Protein AF-A0A7V9QRF0-F1 (afdb_monomer_lite)

pLDDT: mean 71.23, std 17.43, range [36.66, 97.12]

Foldseek 3Di:
DDPVPDDDDPVRVVVVVVVVVVVVVVPPPPPPPPPDDDLVRVLVVCVVVPHHSVVSVVVVVVVVVVVPADPVCVLLVHHQKDKDKDFDQAADDLVNLLVLVVVVCVVVVVVPLPDPWDQPPSSAWTWRPDQAKIWIWGWDADPRHIMIIIMIGRVRVLVVQLVVQLVVLLVVLVVVCCVVCVPCVPCSVVSNVVSNVVSSVVSSVVSVVVVVVPPVCPVVVVSVVVVVVVVVVVVVVVVVPPDPPDDDDDDDPPDPPVVVVVVVVVVVVVVVVVVVVVVVVVVVVPPPPVPVPPDDDDDDDDDDDDDDDDDDDDD

Sequence (315 aa):
MSDDQRVYSDEEFALILRKATELTSRAEPAALSSAGLTLAEMKAAAAQVGFDPAIVERAARLLTASATASPLERLIGGPLRHDHKIRFSSKLDENSAARLLSAVRISVGEFGSASGGHSSSMGMTWRDGGEMEALSITARPEEEGTSVSVVLDRRGTLLTVAFVSGMAMFFAVLFAAFALYPEAPALGYGGFIAGVGGALAVARGYWASSTRKMPPVSVRSAMALRLQSLTRAQSGTRSQQEPERDGRLRRLNVTPEALVRDVRVWSADLAGDVADCNSNRNQAITQPWLQVVGTSFRPYSVRHTPARLYSTKIH

Radius of gyration: 33.69 Å; chains: 1; bounding box: 117×43×117 Å

Structure (mmCIF, N/CA/C/O backbone):
data_AF-A0A7V9QRF0-F1
#
_entry.id   AF-A0A7V9QRF0-F1
#
loop_
_atom_site.group_PDB
_atom_site.id
_atom_site.type_symbol
_atom_site.label_atom_id
_atom_site.label_alt_id
_atom_site.label_comp_id
_atom_site.label_asym_id
_atom_site.label_entity_id
_atom_site.label_seq_id
_atom_site.pdbx_PDB_ins_code
_atom_site.Cartn_x
_atom_site.Cartn_y
_atom_site.Cartn_z
_atom_site.occupancy
_atom_site.B_iso_or_equiv
_atom_site.auth_seq_id
_atom_site.auth_comp_id
_atom_site.auth_asym_id
_atom_site.auth_atom_id
_atom_site.pdbx_PDB_model_num
ATOM 1 N N . MET A 1 1 ? -53.246 -14.765 9.082 1.00 48.47 1 MET A N 1
ATOM 2 C CA . MET A 1 1 ? -53.962 -13.609 9.659 1.00 48.47 1 MET A CA 1
ATOM 3 C C . MET A 1 1 ? -52.882 -12.683 10.180 1.00 48.47 1 MET A C 1
ATOM 5 O O . MET A 1 1 ? -52.114 -13.125 11.021 1.00 48.47 1 MET A O 1
ATOM 9 N N . SER A 1 2 ? -52.708 -11.522 9.552 1.00 50.94 2 SER A N 1
ATOM 10 C CA . SER A 1 2 ? -51.559 -10.632 9.766 1.00 50.94 2 SER A CA 1
ATOM 11 C C . SER A 1 2 ? -51.787 -9.740 10.987 1.00 50.94 2 SER A C 1
ATOM 13 O O . SER A 1 2 ? -52.801 -9.054 11.050 1.00 50.94 2 SER A O 1
ATOM 15 N N . ASP A 1 3 ? -50.844 -9.746 11.928 1.00 60.72 3 ASP A N 1
ATOM 16 C CA . ASP A 1 3 ? -50.859 -8.976 13.189 1.00 60.72 3 ASP A CA 1
ATOM 17 C C . ASP A 1 3 ? -50.493 -7.479 13.000 1.00 60.72 3 ASP A C 1
ATOM 19 O O . ASP A 1 3 ? -50.230 -6.758 13.960 1.00 60.72 3 ASP A O 1
ATOM 23 N N . ASP A 1 4 ? -50.487 -6.986 11.756 1.00 65.06 4 ASP A N 1
ATOM 24 C CA . ASP A 1 4 ? -50.005 -5.645 11.369 1.00 65.06 4 ASP A CA 1
ATOM 25 C C . ASP A 1 4 ? -50.898 -4.478 11.834 1.00 65.06 4 ASP A C 1
ATOM 27 O O . ASP A 1 4 ? -50.534 -3.316 11.670 1.00 65.06 4 ASP A O 1
ATOM 31 N N . GLN A 1 5 ? -52.071 -4.750 12.413 1.00 81.50 5 GLN A N 1
ATOM 32 C CA . GLN A 1 5 ? -52.992 -3.711 12.902 1.00 81.50 5 GLN A CA 1
ATOM 33 C C . GLN A 1 5 ? -52.921 -3.462 14.413 1.00 81.50 5 GLN A C 1
ATOM 35 O O . GLN A 1 5 ? -53.717 -2.685 14.943 1.00 81.50 5 GLN A O 1
ATOM 40 N N . ARG A 1 6 ? -51.993 -4.099 15.133 1.00 81.81 6 ARG A N 1
ATOM 41 C CA . ARG A 1 6 ? -51.898 -3.918 16.584 1.00 81.81 6 ARG A CA 1
ATOM 42 C C . ARG A 1 6 ? -51.260 -2.564 16.914 1.00 81.81 6 ARG A C 1
ATOM 44 O O . ARG A 1 6 ? -50.115 -2.303 16.560 1.00 81.81 6 ARG A O 1
ATOM 51 N N . VAL A 1 7 ? -52.020 -1.703 17.589 1.00 87.31 7 VAL A N 1
ATOM 52 C CA . VAL A 1 7 ? -51.535 -0.421 18.115 1.00 87.31 7 VAL A CA 1
ATOM 53 C C . VAL A 1 7 ? -50.913 -0.682 19.483 1.00 87.31 7 VAL A C 1
ATOM 55 O O . VAL A 1 7 ? -51.605 -1.155 20.382 1.00 87.31 7 VAL A O 1
ATOM 58 N N . TYR A 1 8 ? -49.618 -0.405 19.616 1.00 88.38 8 TYR A N 1
ATOM 59 C CA . TYR A 1 8 ? -48.869 -0.567 20.863 1.00 88.38 8 TYR A CA 1
ATOM 60 C C . TYR A 1 8 ? -48.869 0.740 21.654 1.00 88.38 8 TYR A C 1
ATOM 62 O O . TYR A 1 8 ? -48.754 1.814 21.058 1.00 88.38 8 TYR A O 1
ATOM 70 N N . SER A 1 9 ? -48.983 0.656 22.981 1.00 91.44 9 SER A N 1
ATOM 71 C CA . SER A 1 9 ? -48.789 1.831 23.841 1.00 91.44 9 SER A CA 1
ATOM 72 C C . SER A 1 9 ? -47.307 2.214 23.939 1.00 91.44 9 SER A C 1
ATOM 74 O O . SER A 1 9 ? -46.424 1.401 23.649 1.00 91.44 9 SER A O 1
ATOM 76 N N . ASP A 1 10 ? -47.014 3.440 24.382 1.00 86.81 10 ASP A N 1
ATOM 77 C CA . ASP A 1 10 ? -45.634 3.915 24.564 1.00 86.81 10 ASP A CA 1
ATOM 78 C C . ASP A 1 10 ? -44.847 3.034 25.557 1.00 86.81 10 ASP A C 1
ATOM 80 O O . ASP A 1 10 ? -43.661 2.760 25.352 1.00 86.81 10 ASP A O 1
ATOM 84 N N . GLU A 1 11 ? -45.504 2.516 26.602 1.00 86.81 11 GLU A N 1
ATOM 85 C CA . GLU A 1 11 ? -44.894 1.575 27.547 1.00 86.81 11 GLU A CA 1
ATOM 86 C C . GLU A 1 11 ? -44.578 0.222 26.902 1.00 86.81 11 GLU A C 1
ATOM 88 O O . GLU A 1 11 ? -43.506 -0.341 27.142 1.00 86.81 11 GLU A O 1
ATOM 93 N N . GLU A 1 12 ? -45.486 -0.305 26.075 1.00 83.75 12 GLU A N 1
ATOM 94 C CA . GLU A 1 12 ? -45.273 -1.555 25.340 1.00 83.75 12 GLU A CA 1
ATOM 95 C C . GLU A 1 12 ? -44.149 -1.403 24.313 1.00 83.75 12 GLU A C 1
ATOM 97 O O . GLU A 1 12 ? -43.296 -2.284 24.196 1.00 83.75 12 GLU A O 1
ATOM 102 N N . PHE A 1 13 ? -44.083 -0.258 23.631 1.00 88.50 13 PHE A N 1
ATOM 103 C CA . PHE A 1 13 ? -43.006 0.071 22.703 1.00 88.50 13 PHE A CA 1
ATOM 104 C C . PHE A 1 13 ? -41.645 0.127 23.408 1.00 88.50 13 PHE A C 1
ATOM 106 O O . PHE A 1 13 ? -40.682 -0.493 22.947 1.00 88.50 13 PHE A O 1
ATOM 113 N N . ALA A 1 14 ? -41.565 0.789 24.567 1.00 86.62 14 ALA A N 1
ATOM 114 C CA . ALA A 1 14 ? -40.350 0.823 25.379 1.00 86.62 14 ALA A CA 1
ATOM 115 C C . ALA A 1 14 ? -39.932 -0.582 25.853 1.00 86.62 14 ALA A C 1
ATOM 117 O O . ALA A 1 14 ? -38.742 -0.918 25.856 1.00 86.62 14 ALA A O 1
ATOM 118 N N . LEU A 1 15 ? -40.902 -1.429 26.212 1.00 87.81 15 LEU A N 1
ATOM 119 C CA . LEU A 1 15 ? -40.668 -2.823 26.590 1.00 87.81 15 LEU A CA 1
ATOM 120 C C . LEU A 1 15 ? -40.133 -3.656 25.424 1.00 87.81 15 LEU A C 1
ATOM 122 O O . LEU A 1 15 ? -39.174 -4.407 25.612 1.00 87.81 15 LEU A O 1
ATOM 126 N N . ILE A 1 16 ? -40.701 -3.497 24.228 1.00 87.38 16 ILE A N 1
ATOM 127 C CA . ILE A 1 16 ? -40.261 -4.183 23.007 1.00 87.38 16 ILE A CA 1
ATOM 128 C C . ILE A 1 16 ? -38.836 -3.755 22.640 1.00 87.38 16 ILE A C 1
ATOM 130 O O . ILE A 1 16 ? -37.988 -4.615 22.414 1.00 87.38 16 ILE A O 1
ATOM 134 N N . LEU A 1 17 ? -38.530 -2.453 22.664 1.00 82.88 17 LEU A N 1
ATOM 135 C CA . LEU A 1 17 ? -37.180 -1.927 22.413 1.00 82.88 17 LEU A CA 1
ATOM 136 C C . LEU A 1 17 ? -36.152 -2.458 23.415 1.00 82.88 17 LEU A C 1
ATOM 138 O O . LEU A 1 17 ? -35.060 -2.883 23.027 1.00 82.88 17 LEU A O 1
ATOM 142 N N . ARG A 1 18 ? -36.509 -2.484 24.704 1.00 84.19 18 ARG A N 1
ATOM 143 C CA . ARG A 1 18 ? -35.669 -3.056 25.764 1.00 84.19 18 ARG A CA 1
ATOM 144 C C . ARG A 1 18 ? -35.437 -4.554 25.556 1.00 84.19 18 ARG A C 1
ATOM 146 O O . ARG A 1 18 ? -34.328 -5.035 25.768 1.00 84.19 18 ARG A O 1
ATOM 153 N N . LYS A 1 19 ? -36.457 -5.301 25.127 1.00 86.25 19 LYS A N 1
ATOM 154 C CA . LYS A 1 19 ? -36.327 -6.739 24.852 1.00 86.25 19 LYS A CA 1
ATOM 155 C C . LYS A 1 19 ? -35.525 -7.022 23.585 1.00 86.25 19 LYS A C 1
ATOM 157 O O . LYS A 1 19 ? -34.730 -7.954 23.580 1.00 86.25 19 LYS A O 1
ATOM 162 N N . ALA A 1 20 ? -35.672 -6.203 22.548 1.00 79.56 20 ALA A N 1
ATOM 163 C CA . ALA A 1 20 ? -34.891 -6.307 21.318 1.00 79.56 20 ALA A CA 1
ATOM 164 C C . ALA A 1 20 ? -33.401 -6.022 21.563 1.00 79.56 20 ALA A C 1
ATOM 166 O O . ALA A 1 20 ? -32.542 -6.750 21.061 1.00 79.56 20 ALA A O 1
ATOM 167 N N . THR A 1 21 ? -33.085 -5.016 22.386 1.00 72.88 21 THR A N 1
ATOM 168 C CA . THR A 1 21 ? -31.702 -4.738 22.802 1.00 72.88 21 THR A CA 1
ATOM 169 C C . THR A 1 21 ? -31.141 -5.871 23.655 1.00 72.88 21 THR A C 1
ATOM 171 O O . THR A 1 21 ? -30.063 -6.353 23.342 1.00 72.88 21 THR A O 1
ATOM 174 N N . GLU A 1 22 ? -31.892 -6.389 24.631 1.00 76.81 22 GLU A N 1
ATOM 175 C CA . GLU A 1 22 ? -31.471 -7.534 25.457 1.00 76.81 22 GLU A CA 1
ATOM 176 C C . GLU A 1 22 ? -31.221 -8.807 24.623 1.00 76.81 22 GLU A C 1
ATOM 178 O O . GLU A 1 22 ? -30.244 -9.519 24.857 1.00 76.81 22 GLU A O 1
ATOM 183 N N . LEU A 1 23 ? -32.052 -9.076 23.608 1.00 74.12 23 LEU A N 1
ATOM 184 C CA . LEU A 1 23 ? -31.839 -10.181 22.668 1.00 74.12 23 LEU A CA 1
ATOM 185 C C . LEU A 1 23 ? -30.617 -9.957 21.774 1.00 74.12 23 LEU A C 1
ATOM 187 O O . LEU A 1 23 ? -29.887 -10.908 21.524 1.00 74.12 23 LEU A O 1
ATOM 191 N N . THR A 1 24 ? -30.352 -8.721 21.346 1.00 63.06 24 THR A N 1
ATOM 192 C CA . THR A 1 24 ? -29.160 -8.386 20.547 1.00 63.06 24 THR A CA 1
ATOM 193 C C . THR A 1 24 ? -27.880 -8.492 21.378 1.00 63.06 24 THR A C 1
ATOM 195 O O . THR A 1 24 ? -26.883 -9.013 20.897 1.00 63.06 24 THR A O 1
ATOM 198 N N . SER A 1 25 ? -27.918 -8.082 22.651 1.00 61.94 25 SER A N 1
ATOM 199 C CA . SER A 1 25 ? -26.797 -8.217 23.593 1.00 61.94 25 SER A CA 1
ATOM 200 C C . SER A 1 25 ? -26.489 -9.675 23.936 1.00 61.94 25 SER A C 1
ATOM 202 O O . SER A 1 25 ? -25.340 -10.030 24.162 1.00 61.94 25 SER A O 1
ATOM 204 N N . ARG A 1 26 ? -27.515 -10.532 24.006 1.00 60.66 26 ARG A N 1
ATOM 205 C CA . ARG A 1 26 ? -27.364 -11.964 24.316 1.00 60.66 26 ARG A CA 1
ATOM 206 C C . ARG A 1 26 ? -27.058 -12.811 23.081 1.00 60.66 26 ARG A C 1
ATOM 208 O O . ARG A 1 26 ? -26.491 -13.890 23.212 1.00 60.66 26 ARG A O 1
ATOM 215 N N . ALA A 1 27 ? -27.426 -12.308 21.906 1.00 48.34 27 ALA A N 1
ATOM 216 C CA . ALA A 1 27 ? -26.981 -12.775 20.604 1.00 48.34 27 ALA A CA 1
ATOM 217 C C . ALA A 1 27 ? -25.688 -12.069 20.165 1.00 48.34 27 ALA A C 1
ATOM 219 O O . ALA A 1 27 ? -25.453 -11.943 18.964 1.00 48.34 27 ALA A O 1
ATOM 220 N N . GLU A 1 28 ? -24.840 -11.635 21.109 1.00 42.94 28 GLU A N 1
ATOM 221 C CA . GLU A 1 28 ? -23.426 -11.450 20.802 1.00 42.94 28 GLU A CA 1
ATOM 222 C C . GLU A 1 28 ? -22.929 -12.766 20.184 1.00 42.94 28 GLU A C 1
ATOM 224 O O . GLU A 1 28 ? -22.960 -13.810 20.849 1.00 42.94 28 GLU A O 1
ATOM 229 N N . PRO A 1 29 ? -22.534 -12.773 18.900 1.00 48.97 29 PRO A N 1
ATOM 230 C CA . PRO A 1 29 ? -21.984 -13.961 18.286 1.00 48.97 29 PRO A CA 1
ATOM 231 C C . PRO A 1 29 ? -20.672 -14.239 19.007 1.00 48.97 29 PRO A C 1
ATOM 233 O O . PRO A 1 29 ? -19.705 -13.505 18.820 1.00 48.97 29 PRO A O 1
ATOM 236 N N . ALA A 1 30 ? -20.693 -15.260 19.868 1.00 46.19 30 ALA A N 1
ATOM 237 C CA . ALA A 1 30 ? -19.566 -15.781 20.625 1.00 46.19 30 ALA A CA 1
ATOM 238 C C . ALA A 1 30 ? -18.253 -15.516 19.891 1.00 46.19 30 ALA A C 1
ATOM 240 O O . ALA A 1 30 ? -18.004 -16.189 18.895 1.00 46.19 30 ALA A O 1
ATOM 241 N N . ALA A 1 31 ? -17.503 -14.504 20.352 1.00 45.84 31 ALA A N 1
ATOM 242 C CA . ALA A 1 31 ? -16.165 -14.119 19.912 1.00 45.84 31 ALA A CA 1
ATOM 243 C C . ALA A 1 31 ? -15.747 -14.812 18.605 1.00 45.84 31 ALA A C 1
ATOM 245 O O . ALA A 1 31 ? -14.943 -15.754 18.611 1.00 45.84 31 ALA A O 1
ATOM 246 N N . LEU A 1 32 ? -16.365 -14.413 17.482 1.00 47.44 32 LEU A N 1
ATOM 247 C CA . LEU A 1 32 ? -15.983 -14.918 16.170 1.00 47.44 32 LEU A CA 1
ATOM 248 C C . LEU A 1 32 ? -14.532 -14.504 15.986 1.00 47.44 32 LEU A C 1
ATOM 250 O O . LEU A 1 32 ? -14.216 -13.344 15.736 1.00 47.44 32 LEU A O 1
ATOM 254 N N . SER A 1 33 ? -13.653 -15.476 16.190 1.00 44.91 33 SER A N 1
ATOM 255 C CA . SER A 1 33 ? -12.206 -15.365 16.187 1.00 44.91 33 SER A CA 1
ATOM 256 C C . SER A 1 33 ? -11.701 -14.867 14.843 1.00 44.91 33 SER A C 1
ATOM 258 O O . SER A 1 33 ? -11.179 -15.658 14.077 1.00 44.91 33 SER A O 1
ATOM 260 N N . SER A 1 34 ? -11.860 -13.585 14.503 1.00 49.69 34 SER A N 1
ATOM 261 C CA . SER A 1 34 ? -11.346 -12.985 13.265 1.00 49.69 34 SER A CA 1
ATOM 262 C C . SER A 1 34 ? -11.599 -13.816 11.989 1.00 49.69 34 SER A C 1
ATOM 264 O O . SER A 1 34 ? -10.866 -13.675 11.004 1.00 49.69 34 SER A O 1
ATOM 266 N N . ALA A 1 35 ? -12.586 -14.711 12.011 1.00 57.97 35 ALA A N 1
ATOM 267 C CA . ALA A 1 35 ? -12.884 -15.625 10.932 1.00 57.97 35 ALA A CA 1
ATOM 268 C C . ALA A 1 35 ? -13.721 -14.805 9.963 1.00 57.97 35 ALA A C 1
ATOM 270 O O . ALA A 1 35 ? -14.835 -14.404 10.288 1.00 57.97 35 ALA A O 1
ATOM 271 N N . GLY A 1 36 ? -13.110 -14.417 8.842 1.00 75.19 36 GLY A N 1
ATOM 272 C CA . GLY A 1 36 ? -13.747 -13.536 7.870 1.00 75.19 36 GLY A CA 1
ATOM 273 C C . GLY A 1 36 ? -15.124 -14.056 7.455 1.00 75.19 36 GLY A C 1
ATOM 274 O O . GLY A 1 36 ? -15.338 -15.263 7.381 1.00 75.19 36 GLY A O 1
ATOM 275 N N . LEU A 1 37 ? -16.041 -13.128 7.177 1.00 84.81 37 LEU A N 1
ATOM 276 C CA . LEU A 1 37 ? -17.398 -13.446 6.744 1.00 84.81 37 LEU A CA 1
ATOM 277 C C . LEU A 1 37 ? -17.356 -14.223 5.420 1.00 84.81 37 LEU A C 1
ATOM 279 O O . LEU A 1 37 ? -16.680 -13.814 4.468 1.00 84.81 37 LEU A O 1
ATOM 283 N N . THR A 1 38 ? -18.072 -15.341 5.341 1.00 91.81 38 THR A N 1
ATOM 284 C CA . THR A 1 38 ? -18.167 -16.116 4.102 1.00 91.81 38 THR A CA 1
ATOM 285 C C . THR A 1 38 ? -18.939 -15.331 3.037 1.00 91.81 38 THR A C 1
ATOM 287 O O . THR A 1 38 ? -19.767 -14.466 3.331 1.00 91.81 38 THR A O 1
ATOM 290 N N . LEU A 1 39 ? -18.704 -15.630 1.754 1.00 94.81 39 LEU A N 1
ATOM 291 C CA . LEU A 1 39 ? -19.424 -14.967 0.657 1.00 94.81 39 LEU A CA 1
ATOM 292 C C . LEU A 1 39 ? -20.945 -15.183 0.734 1.00 94.81 39 LEU A C 1
ATOM 294 O O . LEU A 1 39 ? -21.707 -14.308 0.329 1.00 94.81 39 LEU A O 1
ATOM 298 N N . ALA A 1 40 ? -21.382 -16.329 1.259 1.00 94.94 40 ALA A N 1
ATOM 299 C CA . ALA A 1 40 ? -22.795 -16.623 1.476 1.00 94.94 40 ALA A CA 1
ATOM 300 C C . ALA A 1 40 ? -23.398 -15.710 2.554 1.00 94.94 40 ALA A C 1
ATOM 302 O O . ALA A 1 40 ? -24.449 -15.112 2.331 1.00 94.94 40 ALA A O 1
ATOM 303 N N . GLU A 1 41 ? -22.696 -15.533 3.672 1.00 93.56 41 GLU A N 1
ATOM 304 C CA . GLU A 1 41 ? -23.103 -14.630 4.752 1.00 93.56 41 GLU A CA 1
ATOM 305 C C . GLU A 1 41 ? -23.097 -13.159 4.302 1.00 93.56 41 GLU A C 1
ATOM 307 O O . GLU A 1 41 ? -24.057 -12.443 4.575 1.00 93.56 41 GLU A O 1
ATOM 312 N N . MET A 1 42 ? -22.091 -12.717 3.528 1.00 94.94 42 MET A N 1
ATOM 313 C CA . MET A 1 42 ? -22.077 -11.368 2.930 1.00 94.94 42 MET A CA 1
ATOM 314 C C . MET A 1 42 ? -23.301 -11.121 2.039 1.00 94.94 42 MET A C 1
ATOM 316 O O . MET A 1 42 ? -23.910 -10.055 2.103 1.00 94.94 42 MET A O 1
ATOM 320 N N . LYS A 1 43 ? -23.679 -12.100 1.207 1.00 97.12 43 LYS A N 1
ATOM 321 C CA . LYS A 1 43 ? -24.861 -12.012 0.335 1.00 97.12 43 LYS A CA 1
ATOM 322 C C . LYS A 1 43 ? -26.165 -11.970 1.130 1.00 97.12 43 LYS A C 1
ATOM 324 O O . LYS A 1 43 ? -27.048 -11.192 0.785 1.00 97.12 43 LYS A O 1
ATOM 329 N N . ALA A 1 44 ? -26.278 -12.786 2.178 1.00 94.56 44 ALA A N 1
ATOM 330 C CA . ALA A 1 44 ? -27.453 -12.811 3.044 1.00 94.56 44 ALA A CA 1
ATOM 331 C C . ALA A 1 44 ? -27.629 -11.478 3.792 1.00 94.56 44 ALA A C 1
ATOM 333 O O . ALA A 1 44 ? -28.722 -10.916 3.780 1.00 94.56 44 ALA A O 1
ATOM 334 N N . ALA A 1 45 ? -26.548 -10.931 4.359 1.00 90.94 45 ALA A N 1
ATOM 335 C CA . ALA A 1 45 ? -26.564 -9.627 5.025 1.00 90.94 45 ALA A CA 1
ATOM 336 C C . ALA A 1 45 ? -26.916 -8.486 4.055 1.00 90.94 45 ALA A C 1
ATOM 338 O O . ALA A 1 45 ? -27.701 -7.602 4.384 1.00 90.94 45 ALA A O 1
ATOM 339 N N . ALA A 1 46 ? -26.387 -8.525 2.830 1.00 93.44 46 ALA A N 1
ATOM 340 C CA . ALA A 1 46 ? -26.710 -7.547 1.796 1.00 93.44 46 ALA A CA 1
ATOM 341 C C . ALA A 1 46 ? -28.187 -7.602 1.366 1.00 93.44 46 ALA A C 1
ATOM 343 O O . ALA A 1 46 ? -28.817 -6.557 1.215 1.00 93.44 46 ALA A O 1
ATOM 344 N N . ALA A 1 47 ? -28.764 -8.801 1.238 1.00 96.62 47 ALA A N 1
ATOM 345 C CA . ALA A 1 47 ? -30.177 -8.963 0.902 1.00 96.62 47 ALA A CA 1
ATOM 346 C C . ALA A 1 47 ? -31.105 -8.362 1.972 1.00 96.62 47 ALA A C 1
ATOM 348 O O . ALA A 1 47 ? -32.119 -7.758 1.629 1.00 96.62 47 ALA A O 1
ATOM 349 N N . GLN A 1 48 ? -30.740 -8.464 3.256 1.00 94.69 48 GLN A N 1
ATOM 350 C CA . GLN A 1 48 ? -31.521 -7.895 4.364 1.00 94.69 48 GLN A CA 1
ATOM 351 C C . GLN A 1 48 ? -31.619 -6.365 4.311 1.00 94.69 48 GLN A C 1
ATOM 353 O O . GLN A 1 48 ? -32.622 -5.804 4.740 1.00 94.69 48 GLN A O 1
ATOM 358 N N . VAL A 1 49 ? -30.610 -5.691 3.756 1.00 95.88 49 VAL A N 1
ATOM 359 C CA . VAL A 1 49 ? -30.609 -4.230 3.558 1.00 95.88 49 VAL A CA 1
ATOM 360 C C . VAL A 1 49 ? -31.067 -3.816 2.151 1.00 95.88 49 VAL A C 1
ATOM 362 O O . VAL A 1 49 ? -30.966 -2.646 1.791 1.00 95.88 49 VAL A O 1
ATOM 365 N N . GLY A 1 50 ? -31.567 -4.760 1.343 1.00 93.81 50 GLY A N 1
ATOM 366 C CA . GLY A 1 50 ? -32.092 -4.499 -0.001 1.00 93.81 50 GLY A CA 1
ATOM 367 C C . GLY A 1 50 ? -31.039 -4.400 -1.112 1.00 93.81 50 GLY A C 1
ATOM 368 O O . GLY A 1 50 ? -31.366 -3.965 -2.215 1.00 93.81 50 GLY A O 1
ATOM 369 N N . PHE A 1 51 ? -29.787 -4.800 -0.866 1.00 93.81 51 PHE A N 1
ATOM 370 C CA . PHE A 1 51 ? -28.786 -4.925 -1.929 1.00 93.81 51 PHE A CA 1
ATOM 371 C C . PHE A 1 51 ? -28.941 -6.252 -2.680 1.00 93.81 51 PHE A C 1
ATOM 373 O O . PHE A 1 51 ? -29.130 -7.309 -2.080 1.00 93.81 51 PHE A O 1
ATOM 380 N N . ASP A 1 52 ? -28.782 -6.204 -4.003 1.00 96.56 52 ASP A N 1
ATOM 381 C CA . ASP A 1 52 ? -28.790 -7.393 -4.856 1.00 96.56 52 ASP A CA 1
ATOM 382 C C . ASP A 1 52 ? -27.566 -8.296 -4.559 1.00 96.56 52 ASP A C 1
ATOM 384 O O . ASP A 1 52 ? -26.416 -7.861 -4.736 1.00 96.56 52 ASP A O 1
ATOM 388 N N . PRO A 1 53 ? -27.770 -9.571 -4.162 1.00 96.06 53 PRO A N 1
ATOM 389 C CA . PRO A 1 53 ? -26.693 -10.538 -3.946 1.00 96.06 53 PRO A CA 1
ATOM 390 C C . PRO A 1 53 ? -25.744 -10.707 -5.142 1.00 96.06 53 PRO A C 1
ATOM 392 O O . PRO A 1 53 ? -24.564 -11.025 -4.952 1.00 96.06 53 PRO A O 1
ATOM 395 N N . ALA A 1 54 ? -26.224 -10.491 -6.372 1.00 95.00 54 ALA A N 1
ATOM 396 C CA . ALA A 1 54 ? -25.402 -10.582 -7.576 1.00 95.00 54 ALA A CA 1
ATOM 397 C C . ALA A 1 54 ? -24.347 -9.463 -7.646 1.00 95.00 54 ALA A C 1
ATOM 399 O O . ALA A 1 54 ? -23.234 -9.691 -8.134 1.00 95.00 54 ALA A O 1
ATOM 400 N N . ILE A 1 55 ? -24.653 -8.273 -7.116 1.00 94.50 55 ILE A N 1
ATOM 401 C CA . ILE A 1 55 ? -23.701 -7.156 -7.032 1.00 94.50 55 ILE A CA 1
ATOM 402 C C . ILE A 1 55 ? -22.586 -7.496 -6.040 1.00 94.50 55 ILE A C 1
ATOM 404 O O . ILE A 1 55 ? -21.409 -7.321 -6.363 1.00 94.50 55 ILE A O 1
ATOM 408 N N . VAL A 1 56 ? -22.932 -8.054 -4.876 1.00 95.12 56 VAL A N 1
ATOM 409 C CA . VAL A 1 56 ? -21.955 -8.494 -3.861 1.00 95.12 56 VAL A CA 1
ATOM 410 C C . VAL A 1 56 ? -21.034 -9.572 -4.417 1.00 95.12 56 VAL A C 1
ATOM 412 O O . VAL A 1 56 ? -19.822 -9.516 -4.224 1.00 95.12 56 VAL A O 1
ATOM 415 N N . GLU A 1 57 ? -21.579 -10.530 -5.166 1.00 96.19 57 GLU A N 1
ATOM 416 C CA . GLU A 1 57 ? -20.772 -11.562 -5.814 1.00 96.19 57 GLU A CA 1
ATOM 417 C C . GLU A 1 57 ? -19.795 -10.986 -6.840 1.00 96.19 57 GLU A C 1
ATOM 419 O O . GLU A 1 57 ? -18.641 -11.414 -6.919 1.00 96.19 57 GLU A O 1
ATOM 424 N N . ARG A 1 58 ? -20.246 -10.015 -7.640 1.00 92.19 58 ARG A N 1
ATOM 425 C CA . ARG A 1 58 ? -19.400 -9.355 -8.636 1.00 92.19 58 ARG A CA 1
ATOM 426 C C . ARG A 1 58 ? -18.291 -8.552 -7.956 1.00 92.19 58 ARG A C 1
ATOM 428 O O . ARG A 1 58 ? -17.139 -8.655 -8.368 1.00 92.19 58 ARG A O 1
ATOM 435 N N . ALA A 1 59 ? -18.615 -7.824 -6.889 1.00 91.56 59 ALA A N 1
ATOM 436 C CA . ALA A 1 59 ? -17.641 -7.099 -6.079 1.00 91.56 59 ALA A CA 1
ATOM 437 C C . ALA A 1 59 ? -16.619 -8.046 -5.430 1.00 91.56 59 ALA A C 1
ATOM 439 O O . ALA A 1 59 ? -15.417 -7.800 -5.514 1.00 91.56 59 ALA A O 1
ATOM 440 N N . ALA A 1 60 ? -17.073 -9.168 -4.865 1.00 91.44 60 ALA A N 1
ATOM 441 C CA . ALA A 1 60 ? -16.196 -10.188 -4.300 1.00 91.44 60 ALA A CA 1
ATOM 442 C C . ALA A 1 60 ? -15.248 -10.765 -5.360 1.00 91.44 60 ALA A C 1
ATOM 444 O O . ALA A 1 60 ? -14.047 -10.835 -5.123 1.00 91.44 60 ALA A O 1
ATOM 445 N N . ARG A 1 61 ? -15.751 -11.087 -6.561 1.00 88.81 61 ARG A N 1
ATOM 446 C CA . ARG A 1 61 ? -14.914 -11.550 -7.682 1.00 88.81 61 ARG A CA 1
ATOM 447 C C . ARG A 1 61 ? -13.869 -10.515 -8.100 1.00 88.81 61 ARG A C 1
ATOM 449 O O . ARG A 1 61 ? -12.720 -10.885 -8.326 1.00 88.81 61 ARG A O 1
ATOM 456 N N . LEU A 1 62 ? -14.236 -9.235 -8.168 1.00 81.44 62 LEU A N 1
ATOM 457 C CA . LEU A 1 62 ? -13.294 -8.151 -8.469 1.00 81.44 62 LEU A CA 1
ATOM 458 C C . LEU A 1 62 ? -12.220 -8.010 -7.382 1.00 81.44 62 LEU A C 1
ATOM 460 O O . LEU A 1 62 ? -11.045 -7.833 -7.701 1.00 81.44 62 LEU A O 1
ATOM 464 N N . LEU A 1 63 ? -12.594 -8.151 -6.109 1.00 81.94 63 LEU A N 1
ATOM 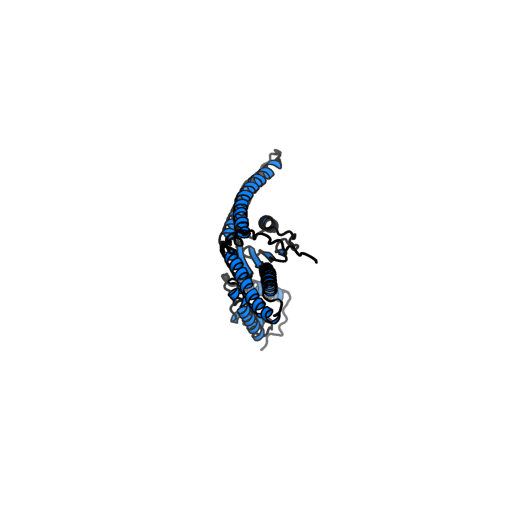465 C CA . LEU A 1 63 ? -11.651 -8.130 -4.992 1.00 81.94 63 LEU A CA 1
ATOM 466 C C . LEU A 1 63 ? -10.727 -9.351 -4.994 1.00 81.94 63 LEU A C 1
ATOM 468 O O . LEU A 1 63 ? -9.531 -9.184 -4.788 1.00 81.94 63 LEU A O 1
ATOM 472 N N . THR A 1 64 ? -11.225 -10.558 -5.280 1.00 79.94 64 THR A N 1
ATOM 473 C CA . THR A 1 64 ? -10.385 -11.763 -5.403 1.00 79.94 64 THR A CA 1
ATOM 474 C C . THR A 1 64 ? -9.424 -11.656 -6.588 1.00 79.94 64 THR A C 1
ATOM 476 O O . THR A 1 64 ? -8.241 -11.975 -6.460 1.00 79.94 64 THR A O 1
ATOM 479 N N . ALA A 1 65 ? -9.893 -11.138 -7.727 1.00 75.06 65 ALA A N 1
ATOM 480 C CA . ALA A 1 65 ? -9.037 -10.857 -8.875 1.00 75.06 65 ALA A CA 1
ATOM 481 C C . ALA A 1 65 ? -7.957 -9.816 -8.532 1.00 75.06 65 ALA A C 1
ATOM 483 O O . ALA A 1 65 ? -6.800 -9.999 -8.895 1.00 75.06 65 ALA A O 1
ATOM 484 N N . SER A 1 66 ? -8.303 -8.778 -7.762 1.00 67.81 66 SER A N 1
ATOM 485 C CA . SER A 1 66 ? -7.347 -7.771 -7.283 1.00 67.81 66 SER A CA 1
ATOM 486 C C . SER A 1 66 ? -6.427 -8.267 -6.161 1.00 67.81 66 SER A C 1
ATOM 488 O O . SER A 1 66 ? -5.363 -7.684 -5.963 1.00 67.81 66 SER A O 1
ATOM 490 N N . ALA A 1 67 ? -6.831 -9.287 -5.401 1.00 67.56 67 ALA A N 1
ATOM 491 C CA . ALA A 1 67 ? -6.014 -9.921 -4.366 1.00 67.56 67 ALA A CA 1
ATOM 492 C C . ALA A 1 67 ? -4.969 -10.865 -4.972 1.00 67.56 67 ALA A C 1
ATOM 494 O O . ALA A 1 67 ? -3.959 -11.180 -4.342 1.00 67.56 67 ALA A O 1
ATOM 495 N N . THR A 1 68 ? -5.200 -11.308 -6.208 1.00 71.56 68 THR A N 1
ATOM 496 C CA . THR A 1 68 ? -4.191 -12.034 -6.966 1.00 71.56 68 THR A CA 1
ATOM 497 C C . THR A 1 68 ? -3.083 -11.046 -7.309 1.00 71.56 68 THR A C 1
ATOM 499 O O . THR A 1 68 ? -3.356 -10.028 -7.941 1.00 71.56 68 THR A O 1
ATOM 502 N N . ALA A 1 69 ? -1.851 -11.335 -6.869 1.00 72.94 69 ALA A N 1
ATOM 503 C CA . ALA A 1 69 ? -0.696 -10.469 -7.100 1.00 72.94 69 ALA A CA 1
ATOM 504 C C . ALA A 1 69 ? -0.695 -9.953 -8.542 1.00 72.94 69 ALA A C 1
ATOM 506 O O . ALA A 1 69 ? -0.793 -10.751 -9.486 1.00 72.94 69 ALA A O 1
ATOM 507 N N . SER A 1 70 ? -0.611 -8.630 -8.691 1.00 81.81 70 SER A N 1
ATOM 508 C CA . SER A 1 70 ? -0.654 -7.967 -9.993 1.00 81.81 70 SER A CA 1
ATOM 509 C C . SER A 1 70 ? 0.382 -8.602 -10.934 1.00 81.81 70 SER A C 1
ATOM 511 O O . SER A 1 70 ? 1.459 -9.001 -10.475 1.00 81.81 70 SER A O 1
ATOM 513 N N . PRO A 1 71 ? 0.129 -8.692 -12.255 1.00 82.75 71 PRO A N 1
ATOM 514 C CA . PRO A 1 71 ? 1.135 -9.157 -13.214 1.00 82.75 71 PRO A CA 1
ATOM 515 C C . PRO A 1 71 ? 2.476 -8.432 -13.041 1.00 82.75 71 PRO A C 1
ATOM 517 O O . PRO A 1 71 ? 3.540 -9.040 -13.152 1.00 82.75 71 PRO A O 1
ATOM 520 N N . LEU A 1 72 ? 2.411 -7.148 -12.679 1.00 80.06 72 LEU A N 1
ATOM 521 C CA . LEU A 1 72 ? 3.571 -6.323 -12.379 1.00 80.06 72 LEU A CA 1
ATOM 522 C C . LEU A 1 72 ? 4.284 -6.768 -11.088 1.00 80.06 72 LEU A C 1
ATOM 524 O O . LEU A 1 72 ? 5.504 -6.858 -11.068 1.00 80.06 72 LEU A O 1
ATOM 528 N N . GLU A 1 73 ? 3.551 -7.124 -10.032 1.00 84.00 73 GLU A N 1
ATOM 529 C CA . GLU A 1 73 ? 4.123 -7.656 -8.781 1.00 84.00 73 GLU A CA 1
ATOM 530 C C . GLU A 1 73 ? 4.816 -9.005 -9.001 1.00 84.00 73 GLU A C 1
ATOM 532 O O . GLU A 1 73 ? 5.893 -9.251 -8.454 1.00 84.00 73 GLU A O 1
ATOM 537 N N . ARG A 1 74 ? 4.257 -9.861 -9.868 1.00 84.31 74 ARG A N 1
ATOM 538 C CA . ARG A 1 74 ? 4.911 -11.112 -10.292 1.00 84.31 74 ARG A CA 1
ATOM 539 C C . ARG A 1 74 ? 6.195 -10.831 -11.075 1.00 84.31 74 ARG A C 1
ATOM 541 O O . ARG A 1 74 ? 7.236 -11.429 -10.790 1.00 84.31 74 ARG A O 1
ATOM 548 N N . LEU A 1 75 ? 6.138 -9.891 -12.020 1.00 83.38 75 LEU A N 1
ATOM 549 C CA . LEU A 1 75 ? 7.284 -9.495 -12.842 1.00 83.38 75 LEU A CA 1
ATOM 550 C C . LEU A 1 75 ? 8.400 -8.836 -12.022 1.00 83.38 75 LEU A C 1
ATOM 552 O O . LEU A 1 75 ? 9.574 -8.997 -12.343 1.00 83.38 75 LEU A O 1
ATOM 556 N N . ILE A 1 76 ? 8.061 -8.136 -10.944 1.00 82.69 76 ILE A N 1
ATOM 557 C CA . ILE A 1 76 ? 9.016 -7.418 -10.088 1.00 82.69 76 ILE A CA 1
ATOM 558 C C . ILE A 1 76 ? 9.474 -8.283 -8.903 1.00 82.69 76 ILE A C 1
ATOM 560 O O . ILE A 1 76 ? 10.545 -8.065 -8.341 1.00 82.69 76 ILE A O 1
ATOM 564 N N . GLY A 1 77 ? 8.737 -9.356 -8.603 1.00 82.44 77 GLY A N 1
ATOM 565 C CA . GLY A 1 77 ? 9.136 -10.376 -7.638 1.00 82.44 77 GLY A CA 1
ATOM 566 C C . GLY A 1 77 ? 8.731 -10.056 -6.202 1.00 82.44 77 GLY A C 1
ATOM 567 O O . GLY A 1 77 ? 9.422 -10.476 -5.277 1.00 82.44 77 GLY A O 1
ATOM 568 N N . GLY A 1 78 ? 7.636 -9.321 -5.998 1.00 84.88 78 GLY A N 1
ATOM 569 C CA . GLY A 1 78 ? 7.088 -9.092 -4.664 1.00 84.88 78 GLY A CA 1
ATOM 570 C C . GLY A 1 78 ? 5.882 -8.150 -4.639 1.00 84.88 78 GLY A C 1
ATOM 571 O O . GLY A 1 78 ? 5.635 -7.446 -5.620 1.00 84.88 78 GLY A O 1
ATOM 572 N N . PRO A 1 79 ? 5.138 -8.128 -3.521 1.00 85.62 79 PRO A N 1
ATOM 573 C CA . PRO A 1 79 ? 4.010 -7.222 -3.334 1.00 85.62 79 PRO A CA 1
ATOM 574 C C . PRO A 1 79 ? 4.483 -5.766 -3.247 1.00 85.62 79 PRO A C 1
ATOM 576 O O . PRO A 1 79 ? 5.491 -5.466 -2.605 1.00 85.62 79 PRO A O 1
ATOM 579 N N . LEU A 1 80 ? 3.743 -4.846 -3.870 1.00 87.00 80 LEU A N 1
ATOM 580 C CA . LEU A 1 80 ? 4.048 -3.406 -3.824 1.00 87.00 80 LEU A CA 1
ATOM 581 C C . LEU A 1 80 ? 3.481 -2.721 -2.586 1.00 87.00 80 LEU A C 1
ATOM 583 O O . LEU A 1 80 ? 3.972 -1.672 -2.168 1.00 87.00 80 LEU A O 1
ATOM 587 N N . ARG A 1 81 ? 2.438 -3.324 -2.016 1.00 88.25 81 ARG A N 1
ATOM 588 C CA . ARG A 1 81 ? 1.727 -2.827 -0.849 1.00 88.25 81 ARG A CA 1
ATOM 589 C C . ARG A 1 81 ? 1.844 -3.834 0.283 1.00 88.25 81 ARG A C 1
ATOM 591 O O . ARG A 1 81 ? 1.466 -4.991 0.124 1.00 88.25 81 ARG A O 1
ATOM 598 N N . HIS A 1 82 ? 2.339 -3.371 1.422 1.00 87.44 82 HIS A N 1
ATOM 599 C CA . HIS A 1 82 ? 2.423 -4.164 2.642 1.00 87.44 82 HIS A CA 1
ATOM 600 C C . HIS A 1 82 ? 1.377 -3.634 3.620 1.00 87.44 82 HIS A C 1
ATOM 602 O O . HIS A 1 82 ? 1.425 -2.464 3.991 1.00 87.44 82 HIS A O 1
ATOM 608 N N . ASP A 1 83 ? 0.411 -4.473 3.994 1.00 88.00 83 ASP A N 1
ATOM 609 C CA . ASP A 1 83 ? -0.550 -4.183 5.062 1.00 88.00 83 ASP A CA 1
ATOM 610 C C . ASP A 1 83 ? -0.192 -5.042 6.274 1.00 88.00 83 ASP A C 1
ATOM 612 O O . ASP A 1 83 ? -0.224 -6.276 6.228 1.00 88.00 83 ASP A O 1
ATOM 616 N N . HIS A 1 84 ? 0.193 -4.380 7.356 1.00 88.69 84 HIS A N 1
ATOM 617 C CA . HIS A 1 84 ? 0.478 -5.013 8.627 1.00 88.69 84 HIS A CA 1
ATOM 618 C C . HIS A 1 84 ? -0.538 -4.546 9.654 1.00 88.69 84 HIS A C 1
ATOM 620 O O . HIS A 1 84 ? -0.571 -3.378 10.029 1.00 88.69 84 HIS A O 1
ATOM 626 N N . LYS A 1 85 ? -1.343 -5.486 10.144 1.00 89.00 85 LYS A N 1
ATOM 627 C CA . LYS A 1 85 ? -2.289 -5.252 11.232 1.00 89.00 85 LYS A CA 1
ATOM 628 C C . LYS A 1 85 ? -1.758 -5.888 12.504 1.00 89.00 85 LYS A C 1
ATOM 630 O O . LYS A 1 85 ? -1.363 -7.053 12.500 1.00 89.00 85 LYS A O 1
ATOM 635 N N . ILE A 1 86 ? -1.736 -5.111 13.576 1.00 88.25 86 ILE A N 1
ATOM 636 C CA . ILE A 1 86 ? -1.350 -5.545 14.914 1.00 88.25 86 ILE A CA 1
ATOM 637 C C . ILE A 1 86 ? -2.502 -5.182 15.842 1.00 88.25 86 ILE A C 1
ATOM 639 O O . ILE A 1 86 ? -2.953 -4.039 15.843 1.00 88.25 86 ILE A O 1
ATOM 643 N N . ARG A 1 87 ? -2.985 -6.152 16.618 1.00 89.25 87 ARG A N 1
ATOM 644 C CA . ARG A 1 87 ? -3.992 -5.921 17.656 1.00 89.25 87 ARG A CA 1
ATOM 645 C C . ARG A 1 87 ? -3.323 -5.902 19.022 1.00 89.25 87 ARG A C 1
ATOM 647 O O . ARG A 1 87 ? -2.500 -6.764 19.324 1.00 89.25 87 ARG A O 1
ATOM 654 N N . PHE A 1 88 ? -3.703 -4.930 19.834 1.00 86.56 88 PHE A N 1
ATOM 655 C CA . PHE A 1 88 ? -3.334 -4.817 21.237 1.00 86.56 88 PHE A CA 1
ATOM 656 C C . PHE A 1 88 ? -4.573 -5.090 22.081 1.00 86.56 88 PHE A C 1
ATOM 658 O O . PHE A 1 88 ? -5.631 -4.552 21.777 1.00 86.56 88 PHE A O 1
ATOM 665 N N . SER A 1 89 ? -4.440 -5.886 23.142 1.00 86.75 89 SER A N 1
ATOM 666 C CA . SER A 1 89 ? -5.531 -6.158 24.092 1.00 86.75 89 SER A CA 1
ATOM 667 C C . SER A 1 89 ? -5.855 -4.966 24.998 1.00 86.75 89 SER A C 1
ATOM 669 O O . SER A 1 89 ? -6.895 -4.930 25.645 1.00 86.75 89 SER A O 1
ATOM 671 N N . SER A 1 90 ? -4.960 -3.977 25.067 1.00 86.31 90 SER A N 1
ATOM 672 C CA . SER A 1 90 ? -5.181 -2.756 25.837 1.00 86.31 90 SER A CA 1
ATOM 673 C C . SER A 1 90 ? -5.874 -1.700 24.983 1.00 86.31 90 SER A C 1
ATOM 675 O O . SER A 1 90 ? -5.475 -1.460 23.840 1.00 86.31 90 SER A O 1
ATOM 677 N N . LYS A 1 91 ? -6.879 -1.032 25.556 1.00 86.88 91 LYS A N 1
ATOM 678 C CA . LYS A 1 91 ? -7.451 0.188 24.980 1.00 86.88 91 LYS A CA 1
ATOM 679 C C . LYS A 1 91 ? -6.429 1.310 25.137 1.00 86.88 91 LYS A C 1
ATOM 681 O O . LYS A 1 91 ? -6.124 1.719 26.256 1.00 86.88 91 LYS A O 1
ATOM 686 N N . LEU A 1 92 ? -5.881 1.787 24.022 1.00 84.62 92 LEU A N 1
ATOM 687 C CA . LEU A 1 92 ? -5.059 2.992 24.017 1.00 84.62 92 LEU A CA 1
ATOM 688 C C . LEU A 1 92 ? -5.966 4.200 24.263 1.00 84.62 92 LEU A C 1
ATOM 690 O O . LEU A 1 92 ? -6.888 4.457 23.489 1.00 84.62 92 LEU A O 1
ATOM 694 N N . ASP A 1 93 ? -5.698 4.936 25.339 1.00 84.00 93 ASP A N 1
ATOM 695 C CA . ASP A 1 93 ? -6.272 6.265 25.512 1.00 84.00 93 ASP A CA 1
ATOM 696 C C . ASP A 1 93 ? -5.704 7.223 24.450 1.00 84.00 93 ASP A C 1
ATOM 698 O O . ASP A 1 93 ? -4.672 6.964 23.820 1.00 84.00 93 ASP A O 1
ATOM 702 N N . GLU A 1 94 ? -6.386 8.345 24.234 1.00 82.00 94 GLU A N 1
ATOM 703 C CA . GLU A 1 94 ? -5.995 9.333 23.223 1.00 82.00 94 GLU A CA 1
ATOM 704 C C . GLU A 1 94 ? -4.551 9.826 23.429 1.00 82.00 94 GLU A C 1
ATOM 706 O O . GLU A 1 94 ? -3.779 9.944 22.476 1.00 82.00 94 GLU A O 1
ATOM 711 N N . ASN A 1 95 ? -4.135 10.005 24.687 1.00 83.00 95 ASN A N 1
ATOM 712 C CA . ASN A 1 95 ? -2.777 10.412 25.040 1.00 83.00 95 ASN A CA 1
ATOM 713 C C . ASN A 1 95 ? -1.723 9.360 24.662 1.00 83.00 95 ASN A C 1
ATOM 715 O O . ASN A 1 95 ? -0.662 9.712 24.139 1.00 83.00 95 ASN A O 1
ATOM 719 N N . SER A 1 96 ? -1.976 8.074 24.910 1.00 82.94 96 SER A N 1
ATOM 720 C CA . SER A 1 96 ? -1.044 7.000 24.552 1.00 82.94 96 SER A CA 1
ATOM 721 C C . SER A 1 96 ? -1.034 6.752 23.047 1.00 82.94 96 SER A C 1
ATOM 723 O O . SER A 1 96 ? 0.035 6.494 22.495 1.00 82.94 96 SER A O 1
ATOM 725 N N . ALA A 1 97 ? -2.173 6.904 22.363 1.00 81.19 97 ALA A N 1
ATOM 726 C CA . ALA A 1 97 ? -2.237 6.881 20.903 1.00 81.19 97 ALA A CA 1
ATOM 727 C C . ALA A 1 97 ? -1.402 8.020 20.289 1.00 81.19 97 ALA A C 1
ATOM 729 O O . ALA A 1 97 ? -0.572 7.772 19.412 1.00 81.19 97 ALA A O 1
ATOM 730 N N . ALA A 1 98 ? -1.525 9.244 20.814 1.00 82.12 98 ALA A N 1
ATOM 731 C CA . ALA A 1 98 ? -0.720 10.386 20.386 1.00 82.12 98 ALA A CA 1
ATOM 732 C C . ALA A 1 98 ? 0.783 10.172 20.647 1.00 82.12 98 ALA A C 1
ATOM 734 O O . ALA A 1 98 ? 1.613 10.471 19.785 1.00 82.12 98 ALA A O 1
ATOM 735 N N . ARG A 1 99 ? 1.157 9.602 21.804 1.00 84.25 99 ARG A N 1
ATOM 736 C CA . ARG A 1 99 ? 2.556 9.248 22.117 1.00 84.25 99 ARG A CA 1
ATOM 737 C C . ARG A 1 99 ? 3.097 8.164 21.193 1.00 84.25 99 ARG A C 1
ATOM 739 O O . ARG A 1 99 ? 4.230 8.286 20.733 1.00 84.25 99 ARG A O 1
ATOM 746 N N . LEU A 1 100 ? 2.298 7.139 20.899 1.00 83.56 100 LEU A N 1
ATOM 747 C CA . LEU A 1 100 ? 2.660 6.081 19.963 1.00 83.56 100 LEU A CA 1
ATOM 748 C C . LEU A 1 100 ? 2.905 6.662 18.569 1.00 83.56 100 LEU A C 1
ATOM 750 O O . LEU A 1 100 ? 3.953 6.407 17.984 1.00 83.56 100 LEU A O 1
ATOM 754 N N . LEU A 1 101 ? 1.990 7.493 18.062 1.00 82.00 101 LEU A N 1
ATOM 755 C CA . LEU A 1 101 ? 2.173 8.149 16.767 1.00 82.00 101 LEU A CA 1
ATOM 756 C C . LEU A 1 101 ? 3.379 9.087 16.752 1.00 82.00 101 LEU A C 1
ATOM 758 O O . LEU A 1 101 ? 4.094 9.118 15.756 1.00 82.00 101 LEU A O 1
ATOM 762 N N . SER A 1 102 ? 3.644 9.816 17.837 1.00 83.31 102 SER A N 1
ATOM 763 C CA . SER A 1 102 ? 4.840 10.656 17.953 1.00 83.31 102 SER A CA 1
ATOM 764 C C . SER A 1 102 ? 6.122 9.821 17.913 1.00 83.31 102 SER A C 1
ATOM 766 O O . SER A 1 102 ? 7.038 10.128 17.152 1.00 83.31 102 SER A O 1
ATOM 768 N N . ALA A 1 103 ? 6.166 8.706 18.648 1.00 84.38 103 ALA A N 1
ATOM 769 C CA . ALA A 1 103 ? 7.298 7.784 18.622 1.00 84.38 103 ALA A CA 1
ATOM 770 C C . ALA A 1 103 ? 7.514 7.194 17.223 1.00 84.38 103 ALA A C 1
ATOM 772 O O . ALA A 1 103 ? 8.652 7.132 16.756 1.00 84.38 103 ALA A O 1
ATOM 773 N N . VAL A 1 104 ? 6.431 6.820 16.531 1.00 82.00 104 VAL A N 1
ATOM 774 C CA . VAL A 1 104 ? 6.531 6.344 15.151 1.00 82.00 104 VAL A CA 1
ATOM 775 C C . VAL A 1 104 ? 7.011 7.460 14.226 1.00 82.00 104 VAL A C 1
ATOM 777 O O . VAL A 1 104 ? 7.929 7.230 13.449 1.00 82.00 104 VAL A O 1
ATOM 780 N N . ARG A 1 105 ? 6.492 8.683 14.356 1.00 80.56 105 ARG A N 1
ATOM 781 C CA . ARG A 1 105 ? 6.933 9.841 13.567 1.00 80.56 105 ARG A CA 1
ATOM 782 C C . ARG A 1 105 ? 8.420 10.127 13.742 1.00 80.56 105 ARG A C 1
ATOM 784 O O . ARG A 1 105 ? 9.084 10.394 12.752 1.00 80.56 105 ARG A O 1
ATOM 791 N N . ILE A 1 106 ? 8.940 10.048 14.967 1.00 83.00 106 ILE A N 1
ATOM 792 C CA . ILE A 1 106 ? 10.374 10.217 15.241 1.00 83.00 106 ILE A CA 1
ATOM 793 C C . ILE A 1 106 ? 11.163 9.093 14.566 1.00 83.00 106 ILE A C 1
ATOM 795 O O . ILE A 1 106 ? 12.109 9.372 13.839 1.00 83.00 106 ILE A O 1
ATOM 799 N N . SER A 1 107 ? 10.725 7.838 14.723 1.00 79.62 107 SER A N 1
ATOM 800 C CA . SER A 1 107 ? 11.408 6.701 14.093 1.00 79.62 107 SER A CA 1
ATOM 801 C C . SER A 1 107 ? 11.358 6.731 12.564 1.00 79.62 107 SER A C 1
ATOM 803 O O . SER A 1 107 ? 12.290 6.270 11.921 1.00 79.62 107 SER A O 1
ATOM 805 N N . VAL A 1 108 ? 10.289 7.274 11.971 1.00 77.12 108 VAL A N 1
ATOM 806 C CA . VAL A 1 108 ? 10.147 7.382 10.514 1.00 77.12 108 VAL A CA 1
ATOM 807 C C . VAL A 1 108 ? 10.874 8.618 9.975 1.00 77.12 108 VAL A C 1
ATOM 809 O O . VAL A 1 108 ? 11.461 8.560 8.901 1.00 77.12 108 VAL A O 1
ATOM 812 N N . GLY A 1 109 ? 10.880 9.727 10.721 1.00 71.25 109 GLY A N 1
ATOM 813 C CA . GLY A 1 109 ? 11.519 10.986 10.329 1.00 71.25 109 GLY A CA 1
ATOM 814 C C . GLY A 1 109 ? 13.032 10.875 10.131 1.00 71.25 109 GLY A C 1
ATOM 815 O O . GLY A 1 109 ? 13.591 11.590 9.303 1.00 71.25 109 GLY A O 1
ATOM 816 N N . GLU A 1 110 ? 13.687 9.924 10.801 1.00 67.19 110 GLU A N 1
ATOM 817 C CA . GLU A 1 110 ? 15.097 9.592 10.548 1.00 67.19 110 GLU A CA 1
ATOM 818 C C . GLU A 1 110 ? 15.349 9.076 9.118 1.00 67.19 110 GLU A C 1
ATOM 820 O O . GLU A 1 110 ? 16.464 9.194 8.612 1.00 67.19 110 GLU A O 1
ATOM 825 N N . PHE A 1 111 ? 14.326 8.569 8.418 1.00 61.75 111 PHE A N 1
ATOM 826 C CA . PHE A 1 111 ? 14.451 8.066 7.045 1.00 61.75 111 PHE A CA 1
ATOM 827 C C . PHE A 1 111 ? 14.330 9.147 5.957 1.00 61.75 111 PHE A C 1
ATOM 829 O O . PHE A 1 111 ? 14.334 8.812 4.773 1.00 61.75 111 PHE A O 1
ATOM 836 N N . GLY A 1 112 ? 14.295 10.433 6.323 1.00 57.16 112 GLY A N 1
ATOM 837 C CA . GLY A 1 112 ? 14.470 11.536 5.370 1.00 57.16 112 GLY A CA 1
ATOM 838 C C . GLY A 1 112 ? 13.202 12.014 4.659 1.00 57.16 112 GLY A C 1
ATOM 839 O O . GLY A 1 112 ? 13.304 12.730 3.662 1.00 57.16 112 GLY A O 1
ATOM 840 N N . SER A 1 113 ? 12.009 11.680 5.160 1.00 61.75 113 SER A N 1
ATOM 841 C CA . SER A 1 113 ? 10.764 12.280 4.668 1.00 61.75 113 SER A CA 1
ATOM 842 C C . SER A 1 113 ? 10.687 13.755 5.068 1.00 61.75 113 SER A C 1
ATOM 844 O O . SER A 1 113 ? 10.284 14.105 6.176 1.00 61.75 113 SER A O 1
ATOM 846 N N . ALA A 1 114 ? 11.084 14.638 4.151 1.00 60.09 114 ALA A N 1
ATOM 847 C CA . ALA A 1 114 ? 11.008 16.089 4.327 1.00 60.09 114 ALA A CA 1
ATOM 848 C C . ALA A 1 114 ? 9.559 16.623 4.332 1.00 60.09 114 ALA A C 1
ATOM 850 O O . ALA A 1 114 ? 9.321 17.758 4.749 1.00 60.09 114 ALA A O 1
ATOM 851 N N . SER A 1 115 ? 8.577 15.824 3.893 1.00 63.38 115 SER A N 1
ATOM 852 C CA . SER A 1 115 ? 7.166 16.188 3.983 1.00 63.38 115 SER A CA 1
ATOM 853 C C . SER A 1 115 ? 6.664 15.994 5.407 1.00 63.38 115 SER A C 1
ATOM 855 O O . SER A 1 115 ? 6.543 14.874 5.899 1.00 63.38 115 SER A O 1
ATOM 857 N N . GLY A 1 116 ? 6.322 17.092 6.082 1.00 64.88 116 GLY A N 1
ATOM 858 C CA . GLY A 1 116 ? 5.586 17.039 7.339 1.00 64.88 116 GLY A CA 1
ATOM 859 C C . GLY A 1 116 ? 4.255 16.319 7.123 1.00 64.88 116 GLY A C 1
ATOM 860 O O . GLY A 1 116 ? 3.296 16.931 6.668 1.00 64.88 116 GLY A O 1
ATOM 861 N N . GLY A 1 117 ? 4.208 15.015 7.413 1.00 73.38 117 GLY A N 1
ATOM 862 C CA . GLY A 1 117 ? 3.008 14.198 7.227 1.00 73.38 117 GLY A CA 1
ATOM 863 C C . GLY A 1 117 ? 1.773 14.811 7.894 1.00 73.38 117 GLY A C 1
ATOM 864 O O . GLY A 1 117 ? 1.871 15.449 8.950 1.00 73.38 117 GLY A O 1
ATOM 865 N N . HIS A 1 118 ? 0.610 14.609 7.276 1.00 77.50 118 HIS A N 1
ATOM 866 C CA . HIS A 1 118 ? -0.657 15.135 7.770 1.00 77.50 118 HIS A CA 1
ATOM 867 C C . HIS A 1 118 ? -1.202 14.201 8.857 1.00 77.50 118 HIS A C 1
ATOM 869 O O . HIS A 1 118 ? -1.452 13.015 8.618 1.00 77.50 118 HIS A O 1
ATOM 875 N N . SER A 1 119 ? -1.402 14.742 10.057 1.00 78.06 119 SER A N 1
ATOM 876 C CA . SER A 1 119 ? -2.161 14.082 11.122 1.00 78.06 119 SER A CA 1
ATOM 877 C C . SER A 1 119 ? -3.622 14.511 11.014 1.00 78.06 119 SER A C 1
ATOM 879 O O . SER A 1 119 ? -3.894 15.708 10.938 1.00 78.06 119 SER A O 1
ATOM 881 N N . SER A 1 120 ? -4.568 13.567 11.009 1.00 78.69 120 SER A N 1
ATOM 882 C CA . SER A 1 120 ? -5.987 13.936 11.132 1.00 78.69 120 SER A CA 1
ATOM 883 C C . SER A 1 120 ? -6.341 14.262 12.589 1.00 78.69 120 SER A C 1
ATOM 885 O O . SER A 1 120 ? -5.656 13.828 13.520 1.00 78.69 120 SER A O 1
ATOM 887 N N . SER A 1 121 ? -7.403 15.049 12.772 1.00 54.00 121 SER A N 1
ATOM 888 C CA . SER A 1 121 ? -7.761 15.806 13.982 1.00 54.00 121 SER A CA 1
ATOM 889 C C . SER A 1 121 ? -8.118 14.995 15.236 1.00 54.00 121 SER A C 1
ATOM 891 O O . SER A 1 121 ? -8.392 15.602 16.262 1.00 54.00 121 SER A O 1
ATOM 893 N N . MET A 1 122 ? -8.058 13.661 15.205 1.00 65.25 122 MET A N 1
ATOM 894 C CA . MET A 1 122 ? -8.177 12.821 16.413 1.00 65.25 122 MET A CA 1
ATOM 895 C C . MET A 1 122 ? -6.911 12.011 16.721 1.00 65.25 122 MET A C 1
ATOM 897 O O . MET A 1 122 ? -6.957 11.066 17.499 1.00 65.25 122 MET A O 1
ATOM 901 N N . GLY A 1 123 ? -5.777 12.306 16.069 1.00 61.09 123 GLY A N 1
ATOM 902 C CA . GLY A 1 123 ? -4.504 11.646 16.391 1.00 61.09 123 GLY A CA 1
ATOM 903 C C . GLY A 1 123 ? -4.526 10.124 16.195 1.00 61.09 123 GLY A C 1
ATOM 904 O O . GLY A 1 123 ? -3.777 9.406 16.844 1.00 61.09 123 GLY A O 1
ATOM 905 N N . MET A 1 124 ? -5.399 9.625 15.319 1.00 77.50 124 MET A N 1
ATOM 906 C CA . MET A 1 124 ? -5.587 8.190 15.066 1.00 77.50 124 MET A CA 1
ATOM 907 C C . MET A 1 124 ? -5.076 7.764 13.695 1.00 77.50 124 MET A C 1
ATOM 909 O O . MET A 1 124 ? -4.780 6.592 13.477 1.00 77.50 124 MET A O 1
ATOM 913 N N . THR A 1 125 ? -4.933 8.704 12.763 1.00 83.31 125 THR A N 1
ATOM 914 C CA . THR A 1 125 ? -4.359 8.431 11.448 1.00 83.31 125 THR 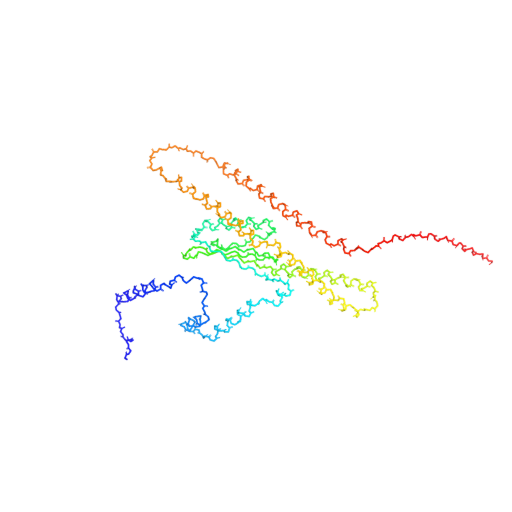A CA 1
ATOM 915 C C . THR A 1 125 ? -3.222 9.387 11.170 1.00 83.31 125 THR A C 1
ATOM 917 O O . THR A 1 125 ? -3.416 10.605 11.194 1.00 83.31 125 THR A O 1
ATOM 920 N N . TRP A 1 126 ? -2.069 8.828 10.839 1.00 87.44 126 TRP A N 1
ATOM 921 C CA . TRP A 1 126 ? -0.936 9.577 10.330 1.00 87.44 126 TRP A CA 1
ATOM 922 C C . TRP A 1 126 ? -0.612 9.072 8.932 1.00 87.44 126 TRP A C 1
ATOM 924 O O . TRP A 1 126 ? -0.511 7.863 8.712 1.00 87.44 126 TRP A O 1
ATOM 934 N N . ARG A 1 127 ? -0.500 9.999 7.983 1.00 85.50 127 ARG A N 1
ATOM 935 C CA . ARG A 1 127 ? -0.070 9.693 6.623 1.00 85.50 127 ARG A CA 1
ATOM 936 C C . ARG A 1 127 ? 1.155 10.517 6.292 1.00 85.50 127 ARG A C 1
ATOM 938 O O . ARG A 1 127 ? 1.094 11.748 6.297 1.00 85.50 127 ARG A O 1
ATOM 945 N N . ASP A 1 128 ? 2.229 9.821 5.967 1.00 86.12 128 ASP A N 1
ATOM 946 C CA . ASP A 1 128 ? 3.330 10.399 5.221 1.00 86.12 128 ASP A CA 1
ATOM 947 C C . ASP A 1 128 ? 3.079 10.158 3.738 1.00 86.12 128 ASP A C 1
ATOM 949 O O . ASP A 1 128 ? 2.847 9.025 3.316 1.00 86.12 128 ASP A O 1
ATOM 953 N N . GLY A 1 129 ? 3.008 11.248 2.985 1.00 74.44 129 GLY A N 1
ATOM 954 C CA . GLY A 1 129 ? 2.617 11.269 1.580 1.00 74.44 129 GLY A CA 1
ATOM 955 C C . GLY A 1 129 ? 3.762 11.736 0.701 1.00 74.44 129 GLY A C 1
ATOM 956 O O . GLY A 1 129 ? 3.548 12.595 -0.149 1.00 74.44 129 GLY A O 1
ATOM 957 N N . GLY A 1 130 ? 4.969 11.221 0.936 1.00 75.19 130 GLY A N 1
ATOM 958 C CA . GLY A 1 130 ? 6.070 11.449 0.011 1.00 75.19 130 GLY A CA 1
ATOM 959 C C . GLY A 1 130 ? 5.692 10.949 -1.385 1.00 75.19 130 GLY A C 1
ATOM 960 O O . GLY A 1 130 ? 4.987 9.950 -1.524 1.00 75.19 130 GLY A O 1
ATOM 961 N N . GLU A 1 131 ? 6.174 11.619 -2.435 1.00 73.56 131 GLU A N 1
ATOM 962 C CA . GLU A 1 131 ? 5.893 11.221 -3.828 1.00 73.56 131 GLU A CA 1
ATOM 963 C C . GLU A 1 131 ? 6.343 9.780 -4.136 1.00 73.56 131 GLU A C 1
ATOM 965 O O . GLU A 1 131 ? 5.836 9.133 -5.052 1.00 73.56 131 GLU A O 1
ATOM 970 N N . MET A 1 132 ? 7.295 9.266 -3.355 1.00 78.69 132 MET A N 1
ATOM 971 C CA . MET A 1 132 ? 7.904 7.954 -3.541 1.00 78.69 132 MET A CA 1
ATOM 972 C C . MET A 1 132 ? 7.292 6.869 -2.644 1.00 78.69 132 MET A C 1
ATOM 974 O O . MET A 1 132 ? 6.907 5.806 -3.135 1.00 78.69 132 MET A O 1
ATOM 978 N N . GLU A 1 133 ? 7.159 7.116 -1.342 1.00 82.19 133 GLU A N 1
ATOM 979 C CA . GLU A 1 133 ? 6.613 6.138 -0.397 1.00 82.19 133 GLU A CA 1
ATOM 980 C C . GLU A 1 133 ? 5.477 6.770 0.402 1.00 82.19 133 GLU A C 1
ATOM 982 O O . GLU A 1 133 ? 5.648 7.814 1.029 1.00 82.19 133 GLU A O 1
ATOM 987 N N . ALA A 1 134 ? 4.315 6.116 0.379 1.00 86.31 134 ALA A N 1
ATOM 988 C CA . ALA A 1 134 ? 3.180 6.509 1.194 1.00 86.31 134 ALA A CA 1
ATOM 989 C C . ALA A 1 134 ? 3.053 5.544 2.374 1.00 86.31 134 ALA A C 1
ATOM 991 O O . ALA A 1 134 ? 2.718 4.367 2.206 1.00 86.31 134 ALA A O 1
ATOM 992 N N . LEU A 1 135 ? 3.315 6.048 3.578 1.00 89.12 135 LEU A N 1
ATOM 993 C CA . LEU A 1 135 ? 3.137 5.307 4.821 1.00 89.12 135 LEU A CA 1
ATOM 994 C C . LEU A 1 135 ? 1.881 5.821 5.521 1.00 89.12 135 LEU A C 1
ATOM 996 O O . LEU A 1 135 ? 1.830 6.954 5.993 1.00 89.12 135 LEU A O 1
ATOM 1000 N N . SER A 1 136 ? 0.854 4.980 5.593 1.00 89.00 136 SER A N 1
ATOM 1001 C CA . SER A 1 136 ? -0.390 5.278 6.298 1.00 89.00 136 SER A CA 1
ATOM 1002 C C . SER A 1 136 ? -0.486 4.411 7.540 1.00 89.00 136 SER A C 1
ATOM 1004 O O . SER A 1 136 ? -0.615 3.193 7.451 1.00 89.00 136 SER A O 1
ATOM 1006 N N . ILE A 1 137 ? -0.487 5.049 8.700 1.00 89.38 137 ILE A N 1
ATOM 1007 C CA . ILE A 1 137 ? -0.686 4.405 9.993 1.00 89.38 137 ILE A CA 1
ATOM 1008 C C . ILE A 1 137 ? -2.068 4.783 10.490 1.00 89.38 137 ILE A C 1
ATOM 1010 O O . ILE A 1 137 ? -2.467 5.946 10.443 1.00 89.38 137 ILE A O 1
ATOM 1014 N N . THR A 1 138 ? -2.836 3.796 10.921 1.00 88.44 138 THR A N 1
ATOM 1015 C CA . THR A 1 138 ? -4.193 3.982 11.424 1.00 88.44 138 THR A CA 1
ATOM 1016 C C . THR A 1 138 ? -4.369 3.151 12.680 1.00 88.44 138 THR A C 1
ATOM 1018 O O . THR A 1 138 ? -4.356 1.926 12.614 1.00 88.44 138 THR A O 1
ATOM 1021 N N . ALA A 1 139 ? -4.529 3.819 13.815 1.00 89.56 139 ALA A N 1
ATOM 1022 C CA . ALA A 1 139 ? -4.946 3.221 15.070 1.00 89.56 139 ALA A CA 1
ATOM 1023 C C . ALA A 1 139 ? -6.465 3.372 15.201 1.00 89.56 139 ALA A C 1
ATOM 1025 O O . ALA A 1 139 ? -6.999 4.468 15.040 1.00 89.56 139 ALA A O 1
ATOM 1026 N N . ARG A 1 140 ? -7.171 2.275 15.467 1.00 87.31 140 ARG A N 1
ATOM 1027 C CA . ARG A 1 140 ? -8.610 2.267 15.736 1.00 87.31 140 ARG A CA 1
ATOM 1028 C C . ARG A 1 140 ? -8.867 1.567 17.067 1.00 87.31 140 ARG A C 1
ATOM 1030 O O . ARG A 1 140 ? -8.418 0.428 17.218 1.00 87.31 140 ARG A O 1
ATOM 1037 N N . PRO A 1 141 ? -9.561 2.207 18.021 1.00 86.62 141 PRO A N 1
ATOM 1038 C CA . PRO A 1 141 ? -10.049 1.497 19.194 1.00 86.62 141 PRO A CA 1
ATOM 1039 C C . PRO A 1 141 ? -11.088 0.456 18.743 1.00 86.62 141 PRO A C 1
ATOM 1041 O O . PRO A 1 141 ? -11.983 0.767 17.962 1.00 86.62 141 PRO A O 1
ATOM 1044 N N . GLU A 1 142 ? -10.932 -0.783 19.201 1.00 87.62 142 GLU A N 1
ATOM 1045 C CA . GLU A 1 142 ? -11.897 -1.881 19.048 1.00 87.62 142 GLU A CA 1
ATOM 1046 C C . GLU A 1 142 ? -12.456 -2.221 20.448 1.00 87.62 142 GLU A C 1
ATOM 1048 O O . GLU A 1 142 ? -11.896 -1.816 21.472 1.00 87.62 142 GLU A O 1
ATOM 1053 N N . GLU A 1 143 ? -13.573 -2.944 20.535 1.00 85.75 143 GLU A N 1
ATOM 1054 C CA . GLU A 1 143 ? -14.200 -3.274 21.828 1.00 85.75 143 GLU A CA 1
ATOM 1055 C C . GLU A 1 143 ? -13.252 -4.052 22.755 1.00 85.75 143 GLU A C 1
ATOM 1057 O O . GLU A 1 143 ? -13.161 -3.743 23.948 1.00 85.75 143 GLU A O 1
ATOM 1062 N N . GLU A 1 144 ? -12.474 -4.966 22.168 1.00 88.44 144 GLU A N 1
ATOM 1063 C CA . GLU A 1 144 ? -11.483 -5.824 22.828 1.00 88.44 144 GLU A CA 1
ATOM 1064 C C . GLU A 1 144 ? -10.073 -5.203 22.917 1.00 88.44 144 GLU A C 1
ATOM 1066 O O . GLU A 1 144 ? -9.140 -5.858 23.384 1.00 88.44 144 GLU A O 1
ATOM 1071 N N . GLY A 1 145 ? -9.878 -3.952 22.474 1.00 89.12 145 GLY A N 1
ATOM 1072 C CA . GLY A 1 145 ? -8.572 -3.295 22.561 1.00 89.12 145 GLY A CA 1
ATOM 1073 C C . GLY A 1 145 ? -8.311 -2.232 21.498 1.00 89.12 145 GLY A C 1
ATOM 1074 O O . GLY A 1 145 ? -9.077 -1.290 21.323 1.00 89.12 145 GLY A O 1
ATOM 1075 N N . THR A 1 146 ? -7.170 -2.287 20.818 1.00 88.75 146 THR A N 1
ATOM 1076 C CA . THR A 1 146 ? -6.820 -1.319 19.765 1.00 88.75 146 THR A CA 1
ATOM 1077 C C . THR A 1 146 ? -6.128 -2.015 18.608 1.00 88.75 146 THR A C 1
ATOM 1079 O O . THR A 1 146 ? -5.136 -2.721 18.790 1.00 88.75 146 THR A O 1
ATOM 1082 N N . SER A 1 147 ? -6.631 -1.788 17.399 1.00 89.94 147 SER A N 1
ATOM 1083 C CA . SER A 1 147 ? -6.047 -2.299 16.164 1.00 89.94 147 SER A CA 1
ATOM 1084 C C . SER A 1 147 ? -5.228 -1.208 15.491 1.00 89.94 147 SER A C 1
ATOM 1086 O O . SER A 1 147 ? -5.725 -0.115 15.219 1.00 89.94 147 SER A O 1
ATOM 1088 N N . VAL A 1 148 ? -3.959 -1.493 15.221 1.00 89.50 148 VAL A N 1
ATOM 1089 C CA . VAL A 1 148 ? -3.060 -0.613 14.476 1.00 89.50 148 VAL A CA 1
ATOM 1090 C C . VAL A 1 148 ? -2.775 -1.257 13.128 1.00 89.50 148 VAL A C 1
ATOM 1092 O O . VAL A 1 148 ? -2.199 -2.341 13.051 1.00 89.50 148 VAL A O 1
ATOM 1095 N N . SER A 1 149 ? -3.187 -0.584 12.057 1.00 90.25 149 SER A N 1
ATOM 1096 C CA . SER A 1 149 ? -2.863 -0.941 10.678 1.00 90.25 149 SER A CA 1
ATOM 1097 C C . SER A 1 149 ? -1.777 -0.009 10.164 1.00 90.25 149 SER A C 1
ATOM 1099 O O . SER A 1 149 ? -1.903 1.215 10.226 1.00 90.25 149 SER A O 1
ATOM 1101 N N . VAL A 1 150 ? -0.702 -0.606 9.669 1.00 90.19 150 VAL A N 1
ATOM 1102 C CA . VAL A 1 150 ? 0.406 0.062 9.002 1.00 90.19 150 VAL A CA 1
ATOM 1103 C C . VAL A 1 150 ? 0.369 -0.374 7.548 1.00 90.19 150 VAL A C 1
ATOM 1105 O O . VAL A 1 150 ? 0.584 -1.544 7.235 1.00 90.19 150 VAL A O 1
ATOM 1108 N N . VAL A 1 151 ? 0.077 0.572 6.665 1.00 90.62 151 VAL A N 1
ATOM 1109 C CA . VAL A 1 151 ? 0.048 0.358 5.224 1.00 90.62 151 VAL A CA 1
ATOM 1110 C C . VAL A 1 151 ? 1.221 1.101 4.614 1.00 90.62 151 VAL A C 1
ATOM 1112 O O . VAL A 1 151 ? 1.259 2.329 4.653 1.00 90.62 151 VAL A O 1
ATOM 1115 N N . LEU A 1 152 ? 2.154 0.352 4.038 1.00 89.56 152 LEU A N 1
ATOM 1116 C CA . LEU A 1 152 ? 3.256 0.894 3.256 1.00 89.56 152 LEU A CA 1
ATOM 1117 C C . LEU A 1 152 ? 2.964 0.667 1.773 1.00 89.56 152 LEU A C 1
ATOM 1119 O O . LEU A 1 152 ? 2.879 -0.479 1.321 1.00 89.56 152 LEU A O 1
ATOM 1123 N N . ASP A 1 153 ? 2.813 1.756 1.027 1.00 89.56 153 ASP A N 1
ATOM 1124 C CA . ASP A 1 153 ? 2.690 1.747 -0.427 1.00 89.56 153 ASP A CA 1
ATOM 1125 C C . ASP A 1 153 ? 3.975 2.302 -1.054 1.00 89.56 153 ASP A C 1
ATOM 1127 O O . ASP A 1 153 ? 4.352 3.452 -0.833 1.00 89.56 153 ASP A O 1
ATOM 1131 N N . ARG A 1 154 ? 4.667 1.456 -1.822 1.00 88.06 154 ARG A N 1
ATOM 1132 C CA . ARG A 1 154 ? 5.960 1.762 -2.459 1.00 88.06 154 ARG A CA 1
ATOM 1133 C C . ARG A 1 154 ? 5.847 1.905 -3.979 1.00 88.06 154 ARG A C 1
ATOM 1135 O O . ARG A 1 154 ? 6.853 1.844 -4.689 1.00 88.06 154 ARG A O 1
ATOM 1142 N N . ARG A 1 155 ? 4.623 2.048 -4.504 1.00 86.44 155 ARG A N 1
ATOM 1143 C CA . ARG A 1 155 ? 4.377 2.200 -5.947 1.00 86.44 155 ARG A CA 1
ATOM 1144 C C . ARG A 1 155 ? 5.099 3.416 -6.530 1.00 86.44 155 ARG A C 1
ATOM 1146 O O . ARG A 1 155 ? 5.635 3.302 -7.629 1.00 86.44 155 ARG A O 1
ATOM 1153 N N . GLY A 1 156 ? 5.164 4.526 -5.791 1.00 85.31 156 GLY A N 1
ATOM 1154 C CA . GLY A 1 156 ? 5.862 5.745 -6.212 1.00 85.31 156 GLY A CA 1
ATOM 1155 C C . GLY A 1 156 ? 7.356 5.506 -6.441 1.00 85.31 156 GLY A C 1
ATOM 1156 O O . GLY A 1 156 ? 7.851 5.728 -7.541 1.00 85.31 156 GLY A O 1
ATOM 1157 N N . THR A 1 157 ? 8.060 4.940 -5.456 1.00 84.31 157 THR A N 1
ATOM 1158 C CA . THR A 1 157 ? 9.492 4.611 -5.545 1.00 84.31 157 THR A CA 1
ATOM 1159 C C . THR A 1 157 ? 9.770 3.712 -6.730 1.00 84.31 157 THR A C 1
ATOM 1161 O O . THR A 1 157 ? 10.735 3.925 -7.458 1.00 84.31 157 THR A O 1
ATOM 1164 N N . LEU A 1 158 ? 8.922 2.705 -6.939 1.00 83.00 158 LEU A N 1
ATOM 1165 C CA . LEU A 1 158 ? 9.101 1.790 -8.049 1.00 83.00 158 LEU A CA 1
ATOM 1166 C C . LEU A 1 158 ? 8.973 2.496 -9.398 1.00 83.00 158 LEU A C 1
ATOM 1168 O O . LEU A 1 158 ? 9.820 2.291 -10.264 1.00 83.00 158 LEU A O 1
ATOM 1172 N N . LEU A 1 159 ? 7.940 3.325 -9.570 1.00 83.44 159 LEU A N 1
ATOM 1173 C CA . LEU A 1 159 ? 7.746 4.092 -10.796 1.00 83.44 159 LEU A CA 1
ATOM 1174 C C . LEU A 1 159 ? 8.921 5.037 -11.039 1.00 83.44 159 LEU A C 1
ATOM 1176 O O . LEU A 1 159 ? 9.438 5.069 -12.152 1.00 83.44 159 LEU A O 1
ATOM 1180 N N . THR A 1 160 ? 9.407 5.728 -10.007 1.00 83.44 160 THR A N 1
ATOM 1181 C CA . THR A 1 160 ? 10.534 6.650 -10.161 1.00 83.44 160 THR A CA 1
ATOM 1182 C C . THR A 1 160 ? 11.838 5.922 -10.466 1.00 83.44 160 THR A C 1
ATOM 1184 O O . THR A 1 160 ? 12.552 6.318 -11.383 1.00 83.44 160 THR A O 1
ATOM 1187 N N . VAL A 1 161 ? 12.147 4.823 -9.769 1.00 82.62 161 VAL A N 1
ATOM 1188 C CA . VAL A 1 161 ? 13.345 4.015 -10.055 1.00 82.62 161 VAL A CA 1
ATOM 1189 C C . VAL A 1 161 ? 13.268 3.423 -11.460 1.00 82.62 161 VAL A C 1
ATOM 1191 O O . VAL A 1 161 ? 14.247 3.501 -12.202 1.00 82.62 161 VAL A O 1
ATOM 1194 N N . ALA A 1 162 ? 12.120 2.872 -11.860 1.00 79.44 162 ALA A N 1
ATOM 1195 C CA . ALA A 1 162 ? 11.920 2.330 -13.202 1.00 79.44 162 ALA A CA 1
ATOM 1196 C C . ALA A 1 162 ? 12.055 3.418 -14.277 1.00 79.44 162 ALA A C 1
ATOM 1198 O O . ALA A 1 162 ? 12.705 3.191 -15.293 1.00 79.44 162 ALA A O 1
ATOM 1199 N N . PHE A 1 163 ? 11.505 4.609 -14.038 1.00 83.38 163 PHE A N 1
ATOM 1200 C CA . PHE A 1 163 ? 11.588 5.730 -14.967 1.00 83.38 163 PHE A CA 1
ATOM 1201 C C . PHE A 1 163 ? 13.018 6.261 -15.101 1.00 83.38 163 PHE A C 1
ATOM 1203 O O . PHE A 1 163 ? 13.529 6.355 -16.212 1.00 83.38 163 PHE A O 1
ATOM 1210 N N . VAL A 1 164 ? 13.699 6.553 -13.987 1.00 85.19 164 VAL A N 1
ATOM 1211 C CA . VAL A 1 164 ? 15.069 7.093 -13.997 1.00 85.19 164 VAL A CA 1
ATOM 1212 C C . VAL A 1 164 ? 16.053 6.084 -14.589 1.00 85.19 164 VAL A C 1
ATOM 1214 O O . VAL A 1 164 ? 16.858 6.448 -15.445 1.00 85.19 164 VAL A O 1
ATOM 1217 N N . SER A 1 165 ? 15.970 4.809 -14.192 1.00 78.25 165 SER A N 1
ATOM 1218 C CA . SER A 1 165 ? 16.828 3.758 -14.761 1.00 78.25 165 SER A CA 1
ATOM 1219 C C . SER A 1 165 ? 16.509 3.482 -16.232 1.00 78.25 165 SER A C 1
ATOM 1221 O O . SER A 1 165 ? 17.429 3.353 -17.038 1.00 78.25 165 SER A O 1
ATOM 1223 N N . GLY A 1 166 ? 15.225 3.465 -16.600 1.00 79.56 166 GLY A N 1
ATOM 1224 C CA . GLY A 1 166 ? 14.755 3.341 -17.979 1.00 79.56 166 GLY A CA 1
ATOM 1225 C C . GLY A 1 166 ? 15.284 4.450 -18.871 1.00 79.56 166 GLY A C 1
ATOM 1226 O O . GLY A 1 166 ? 15.839 4.179 -19.932 1.00 79.56 166 GLY A O 1
ATOM 1227 N N . MET A 1 167 ? 15.176 5.692 -18.410 1.00 82.69 167 MET A N 1
ATOM 1228 C CA . MET A 1 167 ? 15.623 6.867 -19.143 1.00 82.69 167 MET A CA 1
ATOM 1229 C C . MET A 1 167 ? 17.149 6.909 -19.276 1.00 82.69 167 MET A C 1
ATOM 1231 O O . MET A 1 167 ? 17.655 7.141 -20.371 1.00 82.69 167 MET A O 1
ATOM 1235 N N . ALA A 1 168 ? 17.893 6.618 -18.204 1.00 83.00 168 ALA A N 1
ATOM 1236 C CA . ALA A 1 168 ? 19.354 6.546 -18.253 1.00 83.00 168 ALA A CA 1
ATOM 1237 C C . ALA A 1 168 ? 19.841 5.464 -19.231 1.00 83.00 168 ALA A C 1
ATOM 1239 O O . ALA A 1 168 ? 20.716 5.723 -20.057 1.00 83.00 168 ALA A O 1
ATOM 1240 N N . MET A 1 169 ? 19.237 4.271 -19.185 1.00 79.44 169 MET A N 1
ATOM 1241 C CA . MET A 1 169 ? 19.573 3.179 -20.099 1.00 79.44 169 MET A CA 1
ATOM 1242 C C . MET A 1 169 ? 19.195 3.518 -21.547 1.00 79.44 169 MET A C 1
ATOM 1244 O O . MET A 1 169 ? 19.978 3.267 -22.461 1.00 79.44 169 MET A O 1
ATOM 1248 N N . PHE A 1 170 ? 18.030 4.132 -21.764 1.00 78.19 170 PHE A N 1
ATOM 1249 C CA . PHE A 1 170 ? 17.607 4.604 -23.080 1.00 78.19 170 PHE A CA 1
ATOM 1250 C C . PHE A 1 170 ? 18.615 5.592 -23.674 1.00 78.19 170 PHE A C 1
ATOM 1252 O O . PHE A 1 170 ? 19.070 5.390 -24.799 1.00 78.19 170 PHE A O 1
ATOM 1259 N N . PHE A 1 171 ? 19.017 6.613 -22.912 1.00 83.25 171 PHE A N 1
ATOM 1260 C CA . PHE A 1 171 ? 20.007 7.583 -23.373 1.00 83.25 171 PHE A CA 1
ATOM 1261 C C . PHE A 1 171 ? 21.367 6.943 -23.635 1.00 83.25 171 PHE A C 1
ATOM 1263 O O . PHE A 1 171 ? 21.977 7.259 -24.650 1.00 83.25 171 PHE A O 1
ATOM 1270 N N . ALA A 1 172 ? 21.823 6.020 -22.783 1.00 83.06 172 ALA A N 1
ATOM 1271 C CA . ALA A 1 172 ? 23.084 5.311 -22.993 1.00 83.06 172 ALA A CA 1
ATOM 1272 C C . ALA A 1 172 ? 23.087 4.523 -24.314 1.00 83.06 172 ALA A C 1
ATOM 1274 O O . ALA A 1 172 ? 24.043 4.610 -25.087 1.00 83.06 172 ALA A O 1
ATOM 1275 N N . VAL A 1 173 ? 22.002 3.799 -24.609 1.00 79.06 173 VAL A N 1
ATOM 1276 C CA . VAL A 1 173 ? 21.876 3.036 -25.858 1.00 79.06 173 VAL A CA 1
ATOM 1277 C C . VAL A 1 173 ? 21.735 3.958 -27.067 1.00 79.06 173 VAL A C 1
ATOM 1279 O O . VAL A 1 173 ? 22.363 3.708 -28.095 1.00 79.06 173 VAL A O 1
ATOM 1282 N N . LEU A 1 174 ? 20.962 5.039 -26.946 1.00 78.81 174 LEU A N 1
ATOM 1283 C CA . LEU A 1 174 ? 20.819 6.035 -28.004 1.00 78.81 174 LEU A CA 1
ATOM 1284 C C . LEU A 1 174 ? 22.173 6.671 -28.347 1.00 78.81 174 LEU A C 1
ATOM 1286 O O . LEU A 1 174 ? 22.525 6.743 -29.521 1.00 78.81 174 LEU A O 1
ATOM 1290 N N . PHE A 1 175 ? 22.956 7.065 -27.338 1.00 84.00 175 PHE A N 1
ATOM 1291 C CA . PHE A 1 175 ? 24.296 7.627 -27.527 1.00 84.00 175 PHE A CA 1
ATOM 1292 C C . PHE A 1 175 ? 25.247 6.627 -28.187 1.00 84.00 175 PHE A C 1
ATOM 1294 O O . PHE A 1 175 ? 25.962 6.985 -29.121 1.00 84.00 175 PHE A O 1
ATOM 1301 N N . ALA A 1 176 ? 25.240 5.368 -27.738 1.00 82.88 176 ALA A N 1
ATOM 1302 C CA . ALA A 1 176 ? 26.067 4.318 -28.325 1.00 82.88 176 ALA A CA 1
ATOM 1303 C C . ALA A 1 176 ? 25.693 4.047 -29.791 1.00 82.88 176 ALA A C 1
ATOM 1305 O O . ALA A 1 176 ? 26.576 3.916 -30.636 1.00 82.88 176 ALA A O 1
ATOM 1306 N N . ALA A 1 177 ? 24.396 4.013 -30.111 1.00 79.19 177 ALA A N 1
ATOM 1307 C CA . ALA A 1 177 ? 23.917 3.841 -31.478 1.00 79.19 177 ALA A CA 1
ATOM 1308 C C . ALA A 1 177 ? 24.349 5.010 -32.375 1.00 79.19 177 ALA A C 1
ATOM 1310 O O . ALA A 1 177 ? 24.860 4.776 -33.467 1.00 79.19 177 ALA A O 1
ATOM 1311 N N . PHE A 1 178 ? 24.217 6.248 -31.889 1.00 81.31 178 PHE A N 1
ATOM 1312 C CA . PHE A 1 178 ? 24.628 7.443 -32.630 1.00 81.31 178 PHE A CA 1
ATOM 1313 C C . PHE A 1 178 ? 26.146 7.500 -32.853 1.00 81.31 178 PHE A C 1
ATOM 1315 O O . PHE A 1 178 ? 26.599 7.900 -33.921 1.00 81.31 178 PHE A O 1
ATOM 1322 N N . ALA A 1 179 ? 26.934 7.072 -31.862 1.00 83.69 179 ALA A N 1
ATOM 1323 C CA . ALA A 1 179 ? 28.390 7.032 -31.954 1.00 83.69 179 ALA A CA 1
ATOM 1324 C C . ALA A 1 179 ? 28.901 5.942 -32.912 1.00 83.69 179 ALA A C 1
ATOM 1326 O O . ALA A 1 179 ? 29.922 6.137 -33.567 1.00 83.69 179 ALA A O 1
ATOM 1327 N N . LEU A 1 180 ? 28.214 4.797 -32.986 1.00 86.12 180 LEU A N 1
ATOM 1328 C CA . LEU A 1 180 ? 28.629 3.663 -33.817 1.00 86.12 180 LEU A CA 1
ATOM 1329 C C . LEU A 1 180 ? 28.083 3.732 -35.250 1.00 86.12 180 LEU A C 1
ATOM 1331 O O . LEU A 1 180 ? 28.744 3.250 -36.167 1.00 86.12 180 LEU A O 1
ATOM 1335 N N . TYR A 1 181 ? 26.895 4.309 -35.454 1.00 83.94 181 TYR A N 1
ATOM 1336 C CA . TYR A 1 181 ? 26.182 4.269 -36.734 1.00 83.94 181 TYR A CA 1
ATOM 1337 C C . TYR A 1 181 ? 25.467 5.597 -37.036 1.00 83.94 181 TYR A C 1
ATOM 1339 O O . TYR A 1 181 ? 24.236 5.660 -36.976 1.00 83.94 181 TYR A O 1
ATOM 1347 N N . PRO A 1 182 ? 26.203 6.658 -37.410 1.00 80.31 182 PRO A N 1
ATOM 1348 C CA . PRO A 1 182 ? 25.602 7.963 -37.704 1.00 80.31 182 PRO A CA 1
ATOM 1349 C C . PRO A 1 182 ? 24.632 7.935 -38.902 1.00 80.31 182 PRO A C 1
ATOM 1351 O O . PRO A 1 182 ? 23.727 8.758 -38.981 1.00 80.31 182 PRO A O 1
ATOM 1354 N N . GLU A 1 183 ? 24.784 6.967 -39.811 1.00 85.94 183 GLU A N 1
ATOM 1355 C CA . GLU A 1 183 ? 24.038 6.873 -41.077 1.00 85.94 183 GLU A CA 1
ATOM 1356 C C . GLU A 1 183 ? 22.718 6.071 -40.970 1.00 85.94 183 GLU A C 1
ATOM 1358 O O . GLU A 1 183 ? 21.917 6.074 -41.902 1.00 85.94 183 GLU A O 1
ATOM 1363 N N . ALA A 1 184 ? 22.470 5.341 -39.870 1.00 75.88 184 ALA A N 1
ATOM 1364 C CA . ALA A 1 184 ? 21.418 4.312 -39.812 1.00 75.88 184 ALA A CA 1
ATOM 1365 C C . ALA A 1 184 ? 20.424 4.497 -38.643 1.00 75.88 184 ALA A C 1
ATOM 1367 O O . ALA A 1 184 ? 20.415 3.701 -37.698 1.00 75.88 184 ALA A O 1
ATOM 1368 N N . PRO A 1 185 ? 19.509 5.485 -38.711 1.00 68.19 185 PRO A N 1
ATOM 1369 C CA . PRO A 1 185 ? 18.550 5.763 -37.636 1.00 68.19 185 PRO A CA 1
ATOM 1370 C C . PRO A 1 185 ? 17.579 4.600 -37.348 1.00 68.19 185 PRO A C 1
ATOM 1372 O O . PRO A 1 185 ? 17.074 4.474 -36.233 1.00 68.19 185 PRO A O 1
ATOM 1375 N N . ALA A 1 186 ? 17.351 3.701 -38.313 1.00 70.19 186 ALA A N 1
ATOM 1376 C CA . ALA A 1 186 ? 16.448 2.557 -38.161 1.00 70.19 186 ALA A CA 1
ATOM 1377 C C . ALA A 1 186 ? 16.942 1.490 -37.158 1.00 70.19 186 ALA A C 1
ATOM 1379 O O . ALA A 1 186 ? 16.126 0.774 -36.579 1.00 70.19 186 ALA A O 1
ATOM 1380 N N . LEU A 1 187 ? 18.252 1.404 -36.888 1.00 67.25 187 LEU A N 1
ATOM 1381 C CA . LEU A 1 187 ? 18.793 0.493 -35.865 1.00 67.25 187 LEU A CA 1
ATOM 1382 C C . LEU A 1 187 ? 18.500 0.963 -34.426 1.00 67.25 187 LEU A C 1
ATOM 1384 O O . LEU A 1 187 ? 18.615 0.173 -33.486 1.00 67.25 187 LEU A O 1
ATOM 1388 N N . GLY A 1 188 ? 18.045 2.208 -34.241 1.00 64.31 188 GLY A N 1
ATOM 1389 C CA . GLY A 1 188 ? 17.710 2.767 -32.928 1.00 64.31 188 GLY A CA 1
ATOM 1390 C C . GLY A 1 188 ? 16.579 2.030 -32.196 1.00 64.31 188 GLY A C 1
ATOM 1391 O O . GLY A 1 188 ? 16.588 1.954 -30.967 1.00 64.31 188 GLY A O 1
ATOM 1392 N N . TYR A 1 189 ? 15.641 1.410 -32.923 1.00 69.75 189 TYR A N 1
ATOM 1393 C CA . TYR A 1 189 ? 14.509 0.693 -32.317 1.00 69.75 189 TYR A CA 1
ATOM 1394 C C . TYR A 1 189 ? 14.922 -0.592 -31.585 1.00 69.75 189 TYR A C 1
ATOM 1396 O O . TYR A 1 189 ? 14.373 -0.902 -30.527 1.00 69.75 189 TYR A O 1
ATOM 1404 N N . GLY A 1 190 ? 15.920 -1.323 -32.097 1.00 70.12 190 GLY A N 1
ATOM 1405 C CA . GLY A 1 190 ? 16.456 -2.507 -31.412 1.00 70.12 190 GLY A CA 1
ATOM 1406 C C . GLY A 1 190 ? 17.142 -2.136 -30.095 1.00 70.12 190 GLY A C 1
ATOM 1407 O O . GLY A 1 190 ? 16.975 -2.816 -29.080 1.00 70.12 190 GLY A O 1
ATOM 1408 N N . GLY A 1 191 ? 17.831 -0.993 -30.092 1.00 70.00 191 GLY A N 1
ATOM 1409 C CA . GLY A 1 191 ? 18.427 -0.417 -28.895 1.00 70.00 191 GLY A CA 1
ATOM 1410 C C . GLY A 1 191 ? 17.396 -0.045 -27.824 1.00 70.00 191 GLY A C 1
ATOM 1411 O O . GLY A 1 191 ? 17.613 -0.307 -26.642 1.00 70.00 19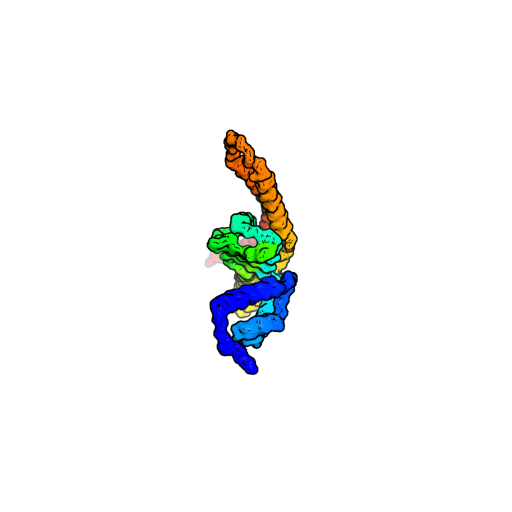1 GLY A O 1
ATOM 1412 N N . PHE A 1 192 ? 16.239 0.485 -28.229 1.00 70.69 192 PHE A N 1
ATOM 1413 C CA . PHE A 1 192 ? 15.153 0.809 -27.302 1.00 70.69 192 PHE A CA 1
ATOM 1414 C C . PHE A 1 192 ? 14.659 -0.422 -26.530 1.00 70.69 192 PHE A C 1
ATOM 1416 O O . PHE A 1 192 ? 14.581 -0.390 -25.303 1.00 70.69 192 PHE A O 1
ATOM 1423 N N . ILE A 1 193 ? 14.376 -1.530 -27.226 1.00 77.69 193 ILE A N 1
ATOM 1424 C CA . ILE A 1 193 ? 13.868 -2.760 -26.595 1.00 77.69 193 ILE A CA 1
ATOM 1425 C C . ILE A 1 193 ? 14.904 -3.341 -25.622 1.00 77.69 193 ILE A C 1
ATOM 1427 O O . ILE A 1 193 ? 14.561 -3.698 -24.492 1.00 77.69 193 ILE A O 1
ATOM 1431 N N . ALA A 1 194 ? 16.178 -3.384 -26.027 1.00 75.06 194 ALA A N 1
ATOM 1432 C CA . ALA A 1 194 ? 17.265 -3.825 -25.156 1.00 75.06 194 ALA A CA 1
ATOM 1433 C C . ALA A 1 194 ? 17.419 -2.913 -23.923 1.00 75.06 194 ALA A C 1
ATOM 1435 O O . ALA A 1 194 ? 17.620 -3.404 -22.810 1.00 75.06 194 ALA A O 1
ATOM 1436 N N . GLY A 1 195 ? 17.257 -1.598 -24.100 1.00 73.38 195 GLY A N 1
ATOM 1437 C CA . GLY A 1 195 ? 17.303 -0.621 -23.015 1.00 73.38 195 GLY A CA 1
ATOM 1438 C C . GLY A 1 195 ? 16.176 -0.803 -21.996 1.00 73.38 195 GLY A C 1
ATOM 1439 O O . GLY A 1 195 ? 16.437 -0.853 -20.793 1.00 73.38 195 GLY A O 1
ATOM 1440 N N . VAL A 1 196 ? 14.935 -0.991 -22.461 1.00 77.88 196 VAL A N 1
ATOM 1441 C CA . VAL A 1 196 ? 13.778 -1.262 -21.587 1.00 77.88 196 VAL A CA 1
ATOM 1442 C C . VAL A 1 196 ? 13.972 -2.568 -20.808 1.00 77.88 196 VAL A C 1
ATOM 1444 O O . VAL A 1 196 ? 13.735 -2.607 -19.598 1.00 77.88 196 VAL A O 1
ATOM 1447 N N . GLY A 1 197 ? 14.458 -3.626 -21.467 1.00 80.12 197 GLY A N 1
ATOM 1448 C CA . GLY A 1 197 ? 14.756 -4.904 -20.816 1.00 80.12 197 GLY A CA 1
ATOM 1449 C C . GLY A 1 197 ? 15.833 -4.790 -19.730 1.00 80.12 197 GLY A C 1
ATOM 1450 O O . GLY A 1 197 ? 15.658 -5.312 -18.627 1.00 80.12 197 GLY A O 1
ATOM 1451 N N . GLY A 1 198 ? 16.918 -4.058 -20.007 1.00 78.00 198 GLY A N 1
ATOM 1452 C CA . GLY A 1 198 ? 17.996 -3.810 -19.046 1.00 78.00 198 GLY A CA 1
ATOM 1453 C C . GLY A 1 198 ? 17.534 -3.016 -17.822 1.00 78.00 198 GLY A C 1
ATOM 1454 O O . GLY A 1 198 ? 17.824 -3.399 -16.687 1.00 78.00 198 GLY A O 1
ATOM 1455 N N . ALA A 1 199 ? 16.748 -1.958 -18.031 1.00 75.88 199 ALA A N 1
ATOM 1456 C CA . ALA A 1 199 ? 16.202 -1.150 -16.943 1.00 75.88 199 ALA A CA 1
ATOM 1457 C C . ALA A 1 199 ? 15.276 -1.955 -16.021 1.00 75.88 199 ALA A C 1
ATOM 1459 O O . ALA A 1 199 ? 15.397 -1.879 -14.797 1.00 75.88 199 ALA A O 1
ATOM 1460 N N . LEU A 1 200 ? 14.409 -2.797 -16.594 1.00 80.19 200 LEU A N 1
ATOM 1461 C CA . LEU A 1 200 ? 13.556 -3.700 -15.818 1.00 80.19 200 LEU A CA 1
ATOM 1462 C C . LEU A 1 200 ? 14.373 -4.702 -14.992 1.00 80.19 200 LEU A C 1
ATOM 1464 O O . LEU A 1 200 ? 14.023 -4.967 -13.842 1.00 80.19 200 LEU A O 1
ATOM 1468 N N . ALA A 1 201 ? 15.473 -5.232 -15.534 1.00 81.62 201 ALA A N 1
ATOM 1469 C CA . ALA A 1 201 ? 16.347 -6.148 -14.803 1.00 81.62 201 ALA A CA 1
ATOM 1470 C C . ALA A 1 201 ? 17.031 -5.465 -13.605 1.00 81.62 201 ALA A C 1
ATOM 1472 O O . ALA A 1 201 ? 17.047 -6.028 -12.507 1.00 81.62 201 ALA A O 1
ATOM 1473 N N . VAL A 1 202 ? 17.531 -4.236 -13.784 1.00 80.00 202 VAL A N 1
ATOM 1474 C CA . VAL A 1 202 ? 18.129 -3.438 -12.699 1.00 80.00 202 VAL A CA 1
ATOM 1475 C C . VAL A 1 202 ? 17.084 -3.085 -11.642 1.00 80.00 202 VAL A C 1
ATOM 1477 O O . VAL A 1 202 ? 17.321 -3.308 -10.454 1.00 80.00 202 VAL A O 1
ATOM 1480 N N . ALA A 1 203 ? 15.905 -2.611 -12.055 1.00 77.88 203 ALA A N 1
ATOM 1481 C CA . ALA A 1 203 ? 14.805 -2.296 -11.146 1.00 77.88 203 ALA A CA 1
ATOM 1482 C C . ALA A 1 203 ? 14.367 -3.531 -10.338 1.00 77.88 203 ALA A C 1
ATOM 1484 O O . ALA A 1 203 ? 14.205 -3.448 -9.120 1.00 77.88 203 ALA A O 1
ATOM 1485 N N . ARG A 1 204 ? 14.257 -4.701 -10.985 1.00 83.62 204 ARG A N 1
ATOM 1486 C CA . ARG A 1 204 ? 13.947 -5.976 -10.321 1.00 83.62 204 ARG A CA 1
ATOM 1487 C C . ARG A 1 204 ? 15.041 -6.389 -9.336 1.00 83.62 204 ARG A C 1
ATOM 1489 O O . ARG A 1 204 ? 14.724 -6.807 -8.225 1.00 83.62 204 ARG A O 1
ATOM 1496 N N . GLY A 1 205 ? 16.315 -6.269 -9.712 1.00 84.62 205 GLY A N 1
ATOM 1497 C CA . GLY A 1 205 ? 17.448 -6.580 -8.835 1.00 84.62 205 GLY A CA 1
ATOM 1498 C C . GLY A 1 205 ? 17.491 -5.680 -7.599 1.00 84.62 205 GLY A C 1
ATOM 1499 O O . GLY A 1 205 ? 17.616 -6.173 -6.475 1.00 84.62 205 GLY A O 1
ATOM 1500 N N . TYR A 1 206 ? 17.299 -4.373 -7.795 1.00 83.12 206 TYR A N 1
ATOM 1501 C CA . TYR A 1 206 ? 17.187 -3.402 -6.709 1.00 83.12 206 TYR A CA 1
ATOM 1502 C C . TYR A 1 206 ? 16.007 -3.728 -5.790 1.00 83.12 206 TYR A C 1
ATOM 1504 O O . TYR A 1 206 ? 16.172 -3.791 -4.571 1.00 83.12 206 TYR A O 1
ATOM 1512 N N . TRP A 1 207 ? 14.836 -4.013 -6.364 1.00 83.56 207 TRP A N 1
ATOM 1513 C CA . TRP A 1 207 ? 13.637 -4.352 -5.605 1.00 83.56 207 TRP A CA 1
ATOM 1514 C C . TRP A 1 207 ? 13.829 -5.607 -4.757 1.00 83.56 207 TRP A C 1
ATOM 1516 O O . TRP A 1 207 ? 13.642 -5.550 -3.541 1.00 83.56 207 TRP A O 1
ATOM 1526 N N . ALA A 1 208 ? 14.273 -6.705 -5.377 1.00 84.94 208 ALA A N 1
ATOM 1527 C CA . ALA A 1 208 ? 14.519 -7.981 -4.713 1.00 84.94 208 ALA A CA 1
ATOM 1528 C C . ALA A 1 208 ? 15.591 -7.873 -3.618 1.00 84.94 208 ALA A C 1
ATOM 1530 O O . ALA A 1 208 ? 15.487 -8.520 -2.578 1.00 84.94 208 ALA A O 1
ATOM 1531 N N . SER A 1 209 ? 16.616 -7.045 -3.828 1.00 84.12 209 SER A N 1
ATOM 1532 C CA . SER A 1 209 ? 17.614 -6.744 -2.799 1.00 84.12 209 SER A CA 1
ATOM 1533 C C . SER A 1 209 ? 17.002 -5.939 -1.649 1.00 84.12 209 SER A C 1
ATOM 1535 O O . SER A 1 209 ? 17.218 -6.265 -0.483 1.00 84.12 209 SER A O 1
ATOM 1537 N N . SER A 1 210 ? 16.179 -4.930 -1.956 1.00 77.69 210 SER A N 1
ATOM 1538 C CA . SER A 1 210 ? 15.544 -4.085 -0.940 1.00 77.69 210 SER A CA 1
ATOM 1539 C C . SER A 1 210 ? 14.565 -4.863 -0.058 1.00 77.69 210 SER A C 1
ATOM 1541 O O . SER A 1 210 ? 14.562 -4.672 1.154 1.00 77.69 210 SER A O 1
ATOM 1543 N N . THR A 1 211 ? 13.783 -5.778 -0.640 1.00 77.31 211 THR A N 1
ATOM 1544 C CA . THR A 1 211 ? 12.804 -6.583 0.100 1.00 77.31 211 THR A CA 1
ATOM 1545 C C . THR A 1 211 ? 13.484 -7.634 0.967 1.00 77.31 211 THR A C 1
ATOM 1547 O O . THR A 1 211 ? 13.066 -7.844 2.100 1.00 77.31 211 THR A O 1
ATOM 1550 N N . ARG A 1 212 ? 14.590 -8.235 0.505 1.00 79.81 212 ARG A N 1
ATOM 1551 C CA . ARG A 1 212 ? 15.406 -9.150 1.328 1.00 79.81 212 ARG A CA 1
ATOM 1552 C C . ARG A 1 212 ? 16.051 -8.456 2.527 1.00 79.81 212 ARG A C 1
ATOM 1554 O O . ARG A 1 212 ? 16.235 -9.085 3.563 1.00 79.81 212 ARG A O 1
ATOM 1561 N N . LYS A 1 213 ? 16.395 -7.172 2.388 1.00 75.50 213 LYS A N 1
ATOM 1562 C CA . LYS A 1 213 ? 16.991 -6.358 3.459 1.00 75.50 213 LYS A CA 1
ATOM 1563 C C . LYS A 1 213 ? 15.976 -5.818 4.465 1.00 75.50 213 LYS A C 1
ATOM 1565 O O . LYS A 1 213 ? 16.392 -5.190 5.430 1.00 75.50 213 LYS A O 1
ATOM 1570 N N . MET A 1 214 ? 14.680 -6.051 4.269 1.00 63.72 214 MET A N 1
ATOM 1571 C CA . MET A 1 214 ? 13.666 -5.813 5.293 1.00 63.72 214 MET A CA 1
ATOM 1572 C C . MET A 1 214 ? 13.451 -7.124 6.056 1.00 63.72 214 MET A C 1
ATOM 1574 O O . MET A 1 214 ? 12.595 -7.915 5.659 1.00 63.72 214 MET A O 1
ATOM 1578 N N . PRO A 1 215 ? 14.225 -7.421 7.120 1.00 56.94 215 PRO A N 1
ATOM 1579 C CA . PRO A 1 215 ? 13.937 -8.581 7.940 1.00 56.94 215 PRO A CA 1
ATOM 1580 C C . PRO A 1 215 ? 12.506 -8.426 8.479 1.00 56.94 215 PRO A C 1
ATOM 1582 O O . PRO A 1 215 ? 12.227 -7.446 9.174 1.00 56.94 215 PRO A O 1
ATOM 1585 N N . PRO A 1 216 ? 11.593 -9.383 8.219 1.00 55.75 216 PRO A N 1
ATOM 1586 C CA . PRO A 1 216 ? 10.191 -9.308 8.653 1.00 55.75 216 PRO A CA 1
ATOM 1587 C C . PRO A 1 216 ? 10.024 -9.256 10.185 1.00 55.75 216 PRO A C 1
ATOM 1589 O O . PRO A 1 216 ? 8.913 -9.126 10.698 1.00 55.75 216 PRO A O 1
ATOM 1592 N N . VAL A 1 217 ? 11.131 -9.359 10.923 1.00 52.34 217 VAL A N 1
ATOM 1593 C CA . VAL A 1 217 ? 11.189 -9.492 12.373 1.00 52.34 217 VAL A CA 1
ATOM 1594 C C . VAL A 1 217 ? 11.640 -8.200 13.059 1.00 52.34 217 VAL A C 1
ATOM 1596 O O . VAL A 1 217 ? 11.158 -7.951 14.157 1.00 52.34 217 VAL A O 1
ATOM 1599 N N . SER A 1 218 ? 12.473 -7.339 12.446 1.00 58.53 218 SER A N 1
ATOM 1600 C CA . SER A 1 218 ? 13.095 -6.231 13.201 1.00 58.53 218 SER A CA 1
ATOM 1601 C C . SER A 1 218 ? 12.116 -5.123 13.571 1.00 58.53 218 SER A C 1
ATOM 1603 O O . SER A 1 218 ? 12.187 -4.599 14.673 1.00 58.53 218 SER A O 1
ATOM 1605 N N . VAL A 1 219 ? 11.148 -4.799 12.709 1.00 61.62 219 VAL A N 1
ATOM 1606 C CA . VAL A 1 219 ? 10.138 -3.782 13.040 1.00 61.62 219 VAL A CA 1
ATOM 1607 C C . VAL A 1 219 ? 9.207 -4.301 14.131 1.00 61.62 219 VAL A C 1
ATOM 1609 O O . VAL A 1 219 ? 8.891 -3.575 15.066 1.00 61.62 219 VAL A O 1
ATOM 1612 N N . ARG A 1 220 ? 8.813 -5.579 14.067 1.00 64.06 220 ARG A N 1
ATOM 1613 C CA . ARG A 1 220 ? 7.976 -6.196 15.103 1.00 64.06 220 ARG A CA 1
ATOM 1614 C C . ARG A 1 220 ? 8.710 -6.302 16.432 1.00 64.06 220 ARG A C 1
ATOM 1616 O O . ARG A 1 220 ? 8.116 -5.961 17.444 1.00 64.06 220 ARG A O 1
ATOM 1623 N N . SER A 1 221 ? 9.970 -6.736 16.445 1.00 67.69 221 SER A N 1
ATOM 1624 C CA . SER A 1 221 ? 10.751 -6.849 17.679 1.00 67.69 221 SER A CA 1
ATOM 1625 C C . SER A 1 221 ? 11.137 -5.481 18.233 1.00 67.69 221 SER A C 1
ATOM 1627 O O . SER A 1 221 ? 10.968 -5.267 19.426 1.00 67.69 221 SER A O 1
ATOM 1629 N N . ALA A 1 222 ? 11.551 -4.524 17.400 1.00 69.00 222 ALA A N 1
ATOM 1630 C CA . ALA A 1 222 ? 11.847 -3.163 17.845 1.00 69.00 222 ALA A CA 1
ATOM 1631 C C . ALA A 1 222 ? 10.593 -2.472 18.389 1.00 69.00 222 ALA A C 1
ATOM 1633 O O . ALA A 1 222 ? 10.637 -1.863 19.455 1.00 69.00 222 ALA A O 1
ATOM 1634 N N . MET A 1 223 ? 9.453 -2.610 17.708 1.00 69.50 223 MET A N 1
ATOM 1635 C CA . MET A 1 223 ? 8.192 -2.035 18.171 1.00 69.50 223 MET A CA 1
ATOM 1636 C C . MET A 1 223 ? 7.677 -2.752 19.422 1.00 69.50 223 MET A C 1
ATOM 1638 O O . MET A 1 223 ? 7.239 -2.082 20.350 1.00 69.50 223 MET A O 1
ATOM 1642 N N . ALA A 1 224 ? 7.793 -4.080 19.507 1.00 72.50 224 ALA A N 1
ATOM 1643 C CA . ALA A 1 224 ? 7.433 -4.838 20.704 1.00 72.50 224 ALA A CA 1
ATOM 1644 C C . ALA A 1 224 ? 8.320 -4.473 21.901 1.00 72.50 224 ALA A C 1
ATOM 1646 O O . ALA A 1 224 ? 7.791 -4.231 22.980 1.00 72.50 224 ALA A O 1
ATOM 1647 N N . LEU A 1 225 ? 9.640 -4.361 21.717 1.00 77.25 225 LEU A N 1
ATOM 1648 C CA . LEU A 1 225 ? 10.575 -3.936 22.763 1.00 77.25 225 LEU A CA 1
ATOM 1649 C C . LEU A 1 225 ? 10.270 -2.511 23.239 1.00 77.25 225 LEU A C 1
ATOM 1651 O O . LEU A 1 225 ? 10.259 -2.249 24.441 1.00 77.25 225 LEU A O 1
ATOM 1655 N N . ARG A 1 226 ? 9.958 -1.599 22.311 1.00 74.94 226 ARG A N 1
ATOM 1656 C CA . ARG A 1 226 ? 9.641 -0.195 22.617 1.00 74.94 226 ARG A CA 1
ATOM 1657 C C . ARG A 1 226 ? 8.266 -0.037 23.268 1.00 74.94 226 ARG A C 1
ATOM 1659 O O . ARG A 1 226 ? 8.094 0.792 24.153 1.00 74.94 226 ARG A O 1
ATOM 1666 N N . LEU A 1 227 ? 7.294 -0.860 22.888 1.00 74.62 227 LEU A N 1
ATOM 1667 C CA . LEU A 1 227 ? 6.002 -0.927 23.569 1.00 74.62 227 LEU A CA 1
ATOM 1668 C C . LEU A 1 227 ? 6.148 -1.530 24.966 1.00 74.62 227 LEU A C 1
ATOM 1670 O O . LEU A 1 227 ? 5.609 -0.981 25.920 1.00 74.62 227 LEU A O 1
ATOM 1674 N N . GLN A 1 228 ? 6.932 -2.599 25.116 1.00 80.56 228 GLN A N 1
ATOM 1675 C CA . GLN A 1 228 ? 7.157 -3.243 26.406 1.00 80.56 228 GLN A CA 1
ATOM 1676 C C . GLN A 1 228 ? 7.883 -2.314 27.391 1.00 80.56 228 GLN A C 1
ATOM 1678 O O . GLN A 1 228 ? 7.555 -2.315 28.580 1.00 80.56 228 GLN A O 1
ATOM 1683 N N . SER A 1 229 ? 8.818 -1.481 26.917 1.00 80.62 229 SER A N 1
ATOM 1684 C CA . SER A 1 229 ? 9.459 -0.463 27.758 1.00 80.62 229 SER A CA 1
ATOM 1685 C C . SER A 1 229 ? 8.481 0.641 28.178 1.00 80.62 229 SER A C 1
ATOM 1687 O O . SER A 1 229 ? 8.454 1.006 29.354 1.00 80.62 229 SER A O 1
ATOM 1689 N N . LEU A 1 230 ? 7.609 1.105 27.274 1.00 77.56 230 LEU A N 1
ATOM 1690 C CA . LEU A 1 230 ? 6.571 2.094 27.590 1.00 77.56 230 LEU A CA 1
ATOM 1691 C C . LEU A 1 230 ? 5.535 1.561 28.590 1.00 77.56 230 LEU A C 1
ATOM 1693 O O . LEU A 1 230 ? 5.185 2.262 29.540 1.00 77.56 230 LEU A O 1
ATOM 1697 N N . THR A 1 231 ? 5.081 0.313 28.431 1.00 75.62 231 THR A N 1
ATOM 1698 C CA . THR A 1 231 ? 4.132 -0.309 29.367 1.00 75.62 231 THR A CA 1
ATOM 1699 C C . THR A 1 231 ? 4.747 -0.473 30.758 1.00 75.62 231 THR A C 1
ATOM 1701 O O . THR A 1 231 ? 4.079 -0.200 31.758 1.00 75.62 231 THR A O 1
ATOM 1704 N N . ARG A 1 232 ? 6.033 -0.852 30.856 1.00 80.56 232 ARG A N 1
ATOM 1705 C CA . ARG A 1 232 ? 6.743 -0.911 32.148 1.00 80.56 232 ARG A CA 1
ATOM 1706 C C . ARG A 1 232 ? 6.866 0.467 32.799 1.00 80.56 232 ARG A C 1
ATOM 1708 O O . ARG A 1 232 ? 6.616 0.580 33.996 1.00 80.56 232 ARG A O 1
ATOM 1715 N N . ALA A 1 233 ? 7.182 1.506 32.023 1.00 77.88 233 ALA A N 1
ATOM 1716 C CA . ALA A 1 233 ? 7.299 2.872 32.534 1.00 77.88 233 ALA A CA 1
ATOM 1717 C C . ALA A 1 233 ? 5.968 3.410 33.099 1.00 77.88 233 ALA A C 1
ATOM 1719 O O . ALA A 1 233 ? 5.962 4.033 34.160 1.00 77.88 233 ALA A O 1
ATOM 1720 N N . GLN A 1 234 ? 4.836 3.121 32.443 1.00 73.62 234 GLN A N 1
ATOM 1721 C CA . GLN A 1 234 ? 3.502 3.488 32.948 1.00 73.62 234 GLN A CA 1
ATOM 1722 C C . GLN A 1 234 ? 3.081 2.679 34.181 1.00 73.62 234 GLN A C 1
ATOM 1724 O O . GLN A 1 234 ? 2.476 3.221 35.106 1.00 73.62 234 GLN A O 1
ATOM 1729 N N . SER A 1 235 ? 3.405 1.385 34.213 1.00 76.69 235 SER A N 1
ATOM 1730 C CA . SER A 1 235 ? 3.041 0.519 35.341 1.00 76.69 235 SER A CA 1
ATOM 1731 C C . SER A 1 235 ? 3.765 0.937 36.624 1.00 76.69 235 SER A C 1
ATOM 1733 O O . SER A 1 235 ? 3.176 0.908 37.698 1.00 76.69 235 SER A O 1
ATOM 1735 N N . GLY A 1 236 ? 5.020 1.389 36.513 1.00 75.94 236 GLY A N 1
ATOM 1736 C CA . GLY A 1 236 ? 5.801 1.864 37.657 1.00 75.94 236 GLY A CA 1
ATOM 1737 C C . GLY A 1 236 ? 5.309 3.188 38.252 1.00 75.94 236 GLY A C 1
ATOM 1738 O O . GLY A 1 236 ? 5.423 3.389 39.457 1.00 75.94 236 GLY A O 1
ATOM 1739 N N . THR A 1 237 ? 4.721 4.075 37.443 1.00 69.06 237 THR A N 1
ATOM 1740 C CA . THR A 1 237 ? 4.235 5.382 37.921 1.00 69.06 237 THR A CA 1
ATOM 1741 C C . THR A 1 237 ? 2.903 5.279 38.662 1.00 69.06 237 THR A C 1
ATOM 1743 O O . THR A 1 237 ? 2.668 6.036 39.599 1.00 69.06 237 THR A O 1
ATOM 1746 N N . ARG A 1 238 ? 2.044 4.315 38.303 1.00 63.75 238 ARG A N 1
ATOM 1747 C CA . ARG A 1 238 ? 0.738 4.137 38.960 1.00 63.75 238 ARG A CA 1
ATOM 1748 C C . ARG A 1 238 ? 0.860 3.575 40.378 1.00 63.75 238 ARG A C 1
ATOM 1750 O O . ARG A 1 238 ? 0.109 3.982 41.255 1.00 63.75 238 ARG A O 1
ATOM 1757 N N . SER A 1 239 ? 1.847 2.715 40.622 1.00 62.03 239 SER A N 1
ATOM 1758 C CA . SER A 1 239 ? 2.119 2.134 41.946 1.00 62.03 239 SER A CA 1
ATOM 1759 C C . SER A 1 239 ? 2.685 3.136 42.956 1.00 62.03 239 SER A C 1
ATOM 1761 O O . SER A 1 239 ? 2.725 2.840 44.144 1.00 62.03 239 SER A O 1
ATOM 1763 N N . GLN A 1 240 ? 3.150 4.303 42.500 1.00 58.97 240 GLN A N 1
ATOM 1764 C CA . GLN A 1 240 ? 3.705 5.342 43.369 1.00 58.97 240 GLN A CA 1
ATOM 1765 C C . GLN A 1 240 ? 2.684 6.425 43.746 1.00 58.97 240 GLN A C 1
ATOM 1767 O O . GLN A 1 240 ? 2.990 7.281 44.570 1.00 58.97 240 GLN A O 1
ATOM 1772 N N . GLN A 1 241 ? 1.482 6.400 43.158 1.00 58.44 241 GLN A N 1
ATOM 1773 C CA . GLN A 1 241 ? 0.473 7.448 43.343 1.00 58.44 241 GLN A CA 1
ATOM 1774 C C . GLN A 1 241 ? -0.649 7.065 44.327 1.00 58.44 241 GLN A C 1
ATOM 1776 O O . GLN A 1 241 ? -1.571 7.846 44.551 1.00 58.44 241 GLN A O 1
ATOM 1781 N N . GLU A 1 242 ? -0.561 5.899 44.965 1.00 59.12 242 GLU A N 1
ATOM 1782 C CA . GLU A 1 242 ? -1.549 5.420 45.934 1.00 59.12 242 GLU A CA 1
ATOM 1783 C C . GLU A 1 242 ? -0.809 4.626 47.029 1.00 59.12 242 GLU A C 1
ATOM 1785 O O . GLU A 1 242 ? -0.175 3.634 46.670 1.00 59.12 242 GLU A O 1
ATOM 1790 N N . PRO A 1 243 ? -0.798 5.008 48.331 1.00 55.06 243 PRO A N 1
ATOM 1791 C CA . PRO A 1 243 ? -1.581 6.024 49.041 1.00 55.06 243 PRO A CA 1
ATOM 1792 C C . PRO A 1 243 ? -0.715 6.961 49.925 1.00 55.06 243 PRO A C 1
ATOM 1794 O O . PRO A 1 243 ? -0.213 6.556 50.969 1.00 55.06 243 PRO A O 1
ATOM 1797 N N . GLU A 1 244 ? -0.632 8.254 49.608 1.00 51.09 244 GLU A N 1
ATOM 1798 C CA . GLU A 1 244 ? -0.333 9.280 50.629 1.00 51.09 244 GLU A CA 1
ATOM 1799 C C . GLU A 1 244 ? -1.544 10.203 50.754 1.00 51.09 244 GLU A C 1
ATOM 1801 O O . GLU A 1 244 ? -1.535 11.401 50.485 1.00 51.09 244 GLU A O 1
ATOM 1806 N N . ARG A 1 245 ? -2.655 9.570 51.134 1.00 53.81 245 ARG A N 1
ATOM 1807 C CA . ARG A 1 245 ? -3.836 10.233 51.678 1.00 53.81 245 ARG A CA 1
ATOM 1808 C C . ARG A 1 245 ? -3.710 10.256 53.202 1.00 53.81 245 ARG A C 1
ATOM 1810 O O . ARG A 1 245 ? -4.643 9.883 53.898 1.00 53.81 245 ARG A O 1
ATOM 1817 N N . ASP A 1 246 ? -2.541 10.645 53.703 1.00 55.47 246 ASP A N 1
ATOM 1818 C CA . ASP A 1 246 ? -2.375 11.010 55.103 1.00 55.47 246 ASP A CA 1
ATOM 1819 C C . ASP A 1 246 ? -1.459 12.232 55.205 1.00 55.47 246 ASP A C 1
ATOM 1821 O O . ASP A 1 246 ? -0.411 12.332 54.568 1.00 55.47 246 ASP A O 1
ATOM 1825 N N . GLY A 1 247 ? -1.962 13.257 55.880 1.00 57.00 247 GLY A N 1
ATOM 1826 C CA . GLY A 1 247 ? -1.566 14.637 55.649 1.00 57.00 247 GLY A CA 1
ATOM 1827 C C . GLY A 1 247 ? -0.166 14.971 56.149 1.00 57.00 247 GLY A C 1
ATOM 1828 O O . GLY A 1 247 ? 0.040 15.152 57.346 1.00 57.00 247 GLY A O 1
ATOM 1829 N N . ARG A 1 248 ? 0.779 15.225 55.238 1.00 51.22 248 ARG A N 1
ATOM 1830 C CA . ARG A 1 248 ? 1.905 16.126 55.524 1.00 51.22 248 ARG A CA 1
ATOM 1831 C C . ARG A 1 248 ? 2.431 16.800 54.266 1.00 51.22 248 ARG A C 1
ATOM 1833 O O . ARG A 1 248 ? 3.129 16.222 53.447 1.00 51.22 248 ARG A O 1
ATOM 1840 N N . LEU A 1 249 ? 2.139 18.094 54.175 1.00 52.81 249 LEU A N 1
ATOM 1841 C CA . LEU A 1 249 ? 2.712 19.036 53.222 1.00 52.81 249 LEU A CA 1
ATOM 1842 C C . LEU A 1 249 ? 4.251 19.051 53.327 1.00 52.81 249 LEU A C 1
ATOM 1844 O O . LEU A 1 249 ? 4.820 19.836 54.086 1.00 52.81 249 LEU A O 1
ATOM 1848 N N . ARG A 1 250 ? 4.949 18.228 52.540 1.00 51.56 250 ARG A N 1
ATOM 1849 C CA . ARG A 1 250 ? 6.353 18.466 52.180 1.00 51.56 250 ARG A CA 1
ATOM 1850 C C . ARG A 1 250 ? 6.449 18.700 50.682 1.00 51.56 250 ARG A C 1
ATOM 1852 O O . ARG A 1 250 ? 6.304 17.792 49.876 1.00 51.56 250 ARG A O 1
ATOM 1859 N N . ARG A 1 251 ? 6.713 19.959 50.326 1.00 48.88 251 ARG A N 1
ATOM 1860 C CA . ARG A 1 251 ? 7.082 20.375 48.972 1.00 48.88 251 ARG A CA 1
ATOM 1861 C C . ARG A 1 251 ? 8.371 19.650 48.577 1.00 48.88 251 ARG A C 1
ATOM 1863 O O . ARG A 1 251 ? 9.439 20.008 49.066 1.00 48.88 251 ARG A O 1
ATOM 1870 N N . LEU A 1 252 ? 8.277 18.659 47.698 1.00 49.62 252 LEU A N 1
ATOM 1871 C CA . LEU A 1 252 ? 9.426 18.151 46.955 1.00 49.62 252 LEU A CA 1
ATOM 1872 C C . LEU A 1 252 ? 9.467 18.869 45.608 1.00 49.62 252 LEU A C 1
ATOM 1874 O O . LEU A 1 252 ? 8.634 18.654 44.732 1.00 49.62 252 LEU A O 1
ATOM 1878 N N . ASN A 1 253 ? 10.438 19.771 45.493 1.00 45.91 253 ASN A N 1
ATOM 1879 C CA . ASN A 1 253 ? 10.831 20.419 44.251 1.00 45.91 253 ASN A CA 1
ATOM 1880 C C . ASN A 1 253 ? 11.480 19.349 43.359 1.00 45.91 253 ASN A C 1
ATOM 1882 O O . ASN A 1 253 ? 12.674 19.081 43.476 1.00 45.91 253 ASN A O 1
ATOM 1886 N N . VAL A 1 254 ? 10.695 18.696 42.505 1.00 47.12 254 VAL A N 1
ATOM 1887 C CA . VAL A 1 254 ? 11.247 17.853 41.441 1.00 47.12 254 VAL A CA 1
ATOM 1888 C C . VAL A 1 254 ? 11.625 18.781 40.292 1.00 47.12 254 VAL A C 1
ATOM 1890 O O . VAL A 1 254 ? 10.762 19.347 39.623 1.00 47.12 254 VAL A O 1
ATOM 1893 N N . THR A 1 255 ? 12.925 18.996 40.103 1.00 49.72 255 THR A N 1
ATOM 1894 C CA . THR A 1 255 ? 13.452 19.835 39.027 1.00 49.72 255 THR A CA 1
ATOM 1895 C C . THR A 1 255 ? 13.393 19.095 37.680 1.00 49.72 255 THR A C 1
ATOM 1897 O O . THR A 1 255 ? 13.817 17.941 37.588 1.00 49.72 255 THR A O 1
ATOM 1900 N N . PRO A 1 256 ? 12.907 19.743 36.603 1.00 47.25 256 PRO A N 1
ATOM 1901 C CA . PRO A 1 256 ? 12.696 19.120 35.289 1.00 47.25 256 PRO A CA 1
ATOM 1902 C C . PRO A 1 256 ? 13.977 18.660 34.562 1.00 47.25 256 PRO A C 1
ATOM 1904 O O . PRO A 1 256 ? 13.886 17.987 33.538 1.00 47.25 256 PRO A O 1
ATOM 1907 N N . GLU A 1 257 ? 15.174 18.957 35.075 1.00 47.91 257 GLU A N 1
ATOM 1908 C CA . GLU A 1 257 ? 16.438 18.559 34.437 1.00 47.91 257 GLU A CA 1
ATOM 1909 C C . GLU A 1 257 ? 16.733 17.052 34.502 1.00 47.91 257 GLU A C 1
ATOM 1911 O O . GLU A 1 257 ? 17.400 16.523 33.611 1.00 47.91 257 GLU A O 1
ATOM 1916 N N . ALA A 1 258 ? 16.215 16.338 35.507 1.00 41.81 258 ALA A N 1
ATOM 1917 C CA . ALA A 1 258 ? 16.463 14.900 35.647 1.00 41.81 258 ALA A CA 1
ATOM 1918 C C . ALA A 1 258 ? 15.777 14.078 34.539 1.00 41.81 258 ALA A C 1
ATOM 1920 O O . ALA A 1 258 ? 16.355 13.120 34.034 1.00 41.81 258 ALA A O 1
ATOM 1921 N N . LEU A 1 259 ? 14.592 14.504 34.085 1.00 41.38 259 LEU A N 1
ATOM 1922 C CA . LEU A 1 259 ? 13.838 13.813 33.033 1.00 41.38 259 LEU A CA 1
ATOM 1923 C C . LEU A 1 259 ? 14.447 14.028 31.631 1.00 41.38 259 LEU A C 1
ATOM 1925 O O . LEU A 1 259 ? 14.315 13.181 30.752 1.00 41.38 259 LEU A O 1
ATOM 1929 N N . VAL A 1 260 ? 15.133 15.156 31.411 1.00 46.91 260 VAL A N 1
ATOM 1930 C CA . VAL A 1 260 ? 15.738 15.506 30.110 1.00 46.91 260 VAL A CA 1
ATOM 1931 C C . VAL A 1 260 ? 17.069 14.779 29.882 1.00 46.91 260 VAL A C 1
ATOM 1933 O O . VAL A 1 260 ? 17.428 14.504 28.735 1.00 46.91 260 VAL A O 1
ATOM 1936 N N . ARG A 1 261 ? 17.800 14.431 30.951 1.00 43.22 261 ARG A N 1
ATOM 1937 C CA . ARG A 1 261 ? 19.057 13.669 30.846 1.00 43.22 261 ARG A CA 1
ATOM 1938 C C . ARG A 1 261 ? 18.838 12.228 30.387 1.00 43.22 261 ARG A C 1
ATOM 1940 O O . ARG A 1 261 ? 19.573 11.781 29.509 1.00 43.22 261 ARG A O 1
ATOM 1947 N N . ASP A 1 262 ? 17.806 11.553 30.889 1.00 41.19 262 ASP A N 1
ATOM 1948 C CA . ASP A 1 262 ? 17.509 10.161 30.513 1.00 41.19 262 ASP A CA 1
ATOM 1949 C C . ASP A 1 262 ? 17.106 10.019 29.039 1.00 41.19 262 ASP A C 1
ATOM 1951 O O . ASP A 1 262 ? 17.537 9.095 28.350 1.00 41.19 262 ASP A O 1
ATOM 1955 N N . VAL A 1 263 ? 16.358 10.987 28.499 1.00 39.75 263 VAL A N 1
ATOM 1956 C CA . VAL A 1 263 ? 15.975 10.985 27.077 1.00 39.75 263 VAL A CA 1
ATOM 1957 C C . VAL A 1 263 ? 17.190 11.209 26.162 1.00 39.75 263 VAL A C 1
ATOM 1959 O O . VAL A 1 263 ? 17.255 10.635 25.075 1.00 39.75 263 VAL A O 1
ATOM 1962 N N . ARG A 1 264 ? 18.182 12.002 26.596 1.00 41.69 264 ARG A N 1
ATOM 1963 C CA . ARG A 1 264 ? 19.394 12.284 25.805 1.00 41.69 264 ARG A CA 1
ATOM 1964 C C . ARG A 1 264 ? 20.349 11.094 25.730 1.00 41.69 264 ARG A C 1
ATOM 1966 O O . ARG A 1 264 ? 20.851 10.811 24.645 1.00 41.69 264 ARG A O 1
ATOM 1973 N N . VAL A 1 265 ? 20.570 10.388 26.840 1.00 44.84 265 VAL A N 1
ATOM 1974 C CA . VAL A 1 265 ? 21.418 9.179 26.859 1.00 44.84 265 VAL A CA 1
ATOM 1975 C C . VAL A 1 265 ? 20.819 8.101 25.952 1.00 44.84 265 VAL A C 1
ATOM 1977 O O . VAL A 1 265 ? 21.528 7.491 25.160 1.00 44.84 265 VAL A O 1
ATOM 1980 N N . TRP A 1 266 ? 19.493 7.968 25.955 1.00 46.59 266 TRP A N 1
ATOM 1981 C CA . TRP A 1 266 ? 18.794 6.994 25.122 1.00 46.59 266 TRP A CA 1
ATOM 1982 C C . TRP A 1 266 ? 18.801 7.329 23.617 1.00 46.59 266 TRP A C 1
ATOM 1984 O O . TRP A 1 266 ? 18.801 6.431 22.779 1.00 46.59 266 TRP A O 1
ATOM 1994 N N . SER A 1 267 ? 18.857 8.617 23.252 1.00 39.03 267 SER A N 1
ATOM 1995 C CA . SER A 1 267 ? 18.998 9.042 21.847 1.00 39.03 267 SER A CA 1
ATOM 1996 C C . SER A 1 267 ? 20.388 8.770 21.252 1.00 39.03 267 SER A C 1
ATOM 1998 O O . SER A 1 267 ? 20.505 8.597 20.041 1.00 39.03 267 SER A O 1
ATOM 2000 N N . ALA A 1 268 ? 21.431 8.701 22.088 1.00 39.16 268 ALA A N 1
ATOM 2001 C CA . ALA A 1 268 ? 22.805 8.481 21.639 1.00 39.16 268 ALA A CA 1
ATOM 2002 C C . ALA A 1 268 ? 23.077 7.014 21.259 1.00 39.16 268 ALA A C 1
ATOM 2004 O O . ALA A 1 268 ? 23.721 6.770 20.241 1.00 39.16 268 ALA A O 1
ATOM 2005 N N . ASP A 1 269 ? 22.525 6.052 22.007 1.00 39.25 269 ASP A N 1
ATOM 2006 C CA . ASP A 1 269 ? 22.656 4.619 21.690 1.00 39.25 269 ASP A CA 1
ATOM 2007 C C . ASP A 1 269 ? 21.921 4.248 20.389 1.00 39.25 269 ASP A C 1
ATOM 2009 O O . ASP A 1 269 ? 22.438 3.505 19.558 1.00 39.25 269 ASP A O 1
ATOM 2013 N N . LEU A 1 270 ? 20.746 4.842 20.147 1.00 41.44 270 LEU A N 1
ATOM 2014 C CA . LEU A 1 270 ? 19.981 4.655 18.905 1.00 41.44 270 LEU A CA 1
ATOM 2015 C C . LEU A 1 270 ? 20.695 5.229 17.670 1.00 41.44 270 LEU A C 1
ATOM 2017 O O . LEU A 1 270 ? 20.654 4.623 16.600 1.00 41.44 270 LEU A O 1
ATOM 2021 N N . ALA A 1 271 ? 21.379 6.368 17.808 1.00 38.38 271 ALA A N 1
ATOM 2022 C CA . ALA A 1 271 ? 22.152 6.955 16.715 1.00 38.38 271 ALA A CA 1
ATOM 2023 C C . ALA A 1 271 ? 23.354 6.077 16.307 1.00 38.38 271 ALA A C 1
ATOM 2025 O O . ALA A 1 271 ? 23.719 6.068 15.130 1.00 38.38 271 ALA A O 1
ATOM 2026 N N . GLY A 1 272 ? 23.933 5.313 17.244 1.00 38.38 272 GLY A N 1
ATOM 2027 C CA . GLY A 1 272 ? 25.016 4.360 16.979 1.00 38.38 272 GLY A CA 1
ATOM 2028 C C . GLY A 1 272 ? 24.579 3.185 16.098 1.00 38.38 272 GLY A C 1
ATOM 2029 O O . GLY A 1 272 ? 25.182 2.942 15.052 1.00 38.38 272 GLY A O 1
ATOM 2030 N N . ASP A 1 273 ? 23.473 2.525 16.451 1.00 39.53 273 ASP A N 1
ATOM 2031 C CA . ASP A 1 273 ? 22.947 1.368 15.704 1.00 39.53 273 ASP A CA 1
ATOM 2032 C C . ASP A 1 273 ? 22.435 1.746 14.298 1.00 39.53 273 ASP A C 1
ATOM 2034 O O . ASP A 1 273 ? 22.557 0.981 13.331 1.00 39.53 273 ASP A O 1
ATOM 2038 N N . VAL A 1 274 ? 21.876 2.954 14.149 1.00 40.28 274 VAL A N 1
ATOM 2039 C CA . VAL A 1 274 ? 21.401 3.472 12.854 1.00 40.28 274 VAL A CA 1
ATOM 2040 C C . VAL A 1 274 ? 22.568 3.913 11.962 1.00 40.28 274 VAL A C 1
ATOM 2042 O O . VAL A 1 274 ? 22.523 3.691 10.746 1.00 40.28 274 VAL A O 1
ATOM 2045 N N . ALA A 1 275 ? 23.638 4.479 12.534 1.00 40.75 275 ALA A N 1
ATOM 2046 C CA . ALA A 1 275 ? 24.845 4.835 11.789 1.00 40.75 275 ALA A CA 1
ATOM 2047 C C . ALA A 1 275 ? 25.530 3.600 11.178 1.00 40.75 275 ALA A C 1
ATOM 2049 O O . ALA A 1 275 ? 25.953 3.656 10.019 1.00 40.75 275 ALA A O 1
ATOM 2050 N N . ASP A 1 276 ? 25.542 2.467 11.885 1.00 39.59 276 ASP A N 1
ATOM 2051 C CA . ASP A 1 276 ? 26.078 1.199 11.373 1.00 39.59 276 ASP A CA 1
ATOM 2052 C C . ASP A 1 276 ? 25.240 0.634 10.211 1.00 39.59 276 ASP A C 1
ATOM 2054 O O . ASP A 1 276 ? 25.778 0.192 9.187 1.00 39.59 276 ASP A O 1
ATOM 2058 N N . CYS A 1 277 ? 23.909 0.742 10.286 1.00 39.66 277 CYS A N 1
ATOM 2059 C CA . CYS A 1 277 ? 23.027 0.357 9.181 1.00 39.66 277 CYS A CA 1
ATOM 2060 C C . CYS A 1 277 ? 23.164 1.278 7.951 1.00 39.66 277 CYS A C 1
ATOM 2062 O O . CYS A 1 277 ? 23.078 0.806 6.811 1.00 39.66 277 CYS A O 1
ATOM 2064 N N . ASN A 1 278 ? 23.382 2.583 8.150 1.00 38.47 278 ASN A N 1
ATOM 2065 C CA . ASN A 1 278 ? 23.508 3.560 7.062 1.00 38.47 278 ASN A CA 1
ATOM 2066 C C . ASN A 1 278 ? 24.897 3.531 6.392 1.00 38.47 278 ASN A C 1
ATOM 2068 O O . ASN A 1 278 ? 25.000 3.620 5.166 1.00 38.47 278 ASN A O 1
ATOM 2072 N N . SER A 1 279 ? 25.964 3.310 7.167 1.00 38.66 279 SER A N 1
ATOM 2073 C CA . SER A 1 279 ? 27.331 3.103 6.661 1.00 38.66 279 SER A CA 1
ATOM 2074 C C . SER A 1 279 ? 27.392 1.924 5.678 1.00 38.66 279 SER A C 1
ATOM 2076 O O . SER A 1 279 ? 27.912 2.044 4.564 1.00 38.66 279 SER A O 1
ATOM 2078 N N . ASN A 1 280 ? 26.717 0.821 6.016 1.00 42.62 280 ASN A N 1
ATOM 2079 C CA .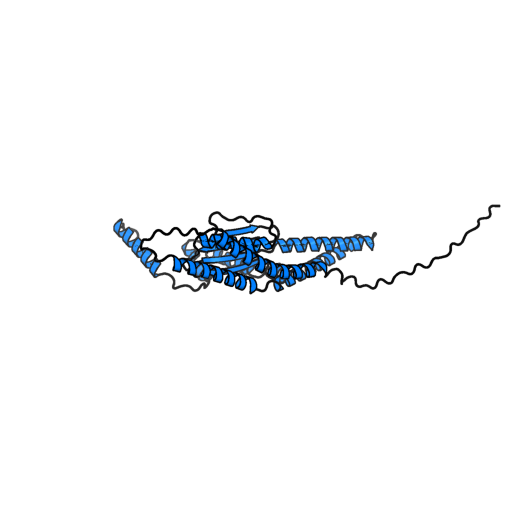 ASN A 1 280 ? 26.627 -0.368 5.166 1.00 42.62 280 ASN A CA 1
ATOM 2080 C C . ASN A 1 280 ? 25.719 -0.161 3.925 1.00 42.62 280 ASN A C 1
ATOM 2082 O O . ASN A 1 280 ? 25.828 -0.861 2.914 1.00 42.62 280 ASN A O 1
ATOM 2086 N N . ARG A 1 281 ? 24.820 0.836 3.960 1.00 44.16 281 ARG A N 1
ATOM 2087 C CA . ARG A 1 281 ? 23.938 1.212 2.840 1.00 44.16 281 ARG A CA 1
ATOM 2088 C C . ARG A 1 281 ? 24.664 2.061 1.792 1.00 44.16 281 ARG A C 1
ATOM 2090 O O . ARG A 1 281 ? 24.515 1.786 0.601 1.00 44.16 281 ARG A O 1
ATOM 2097 N N . ASN A 1 282 ? 25.478 3.032 2.209 1.00 40.19 282 ASN A N 1
ATOM 2098 C CA . ASN A 1 282 ? 26.220 3.905 1.288 1.00 40.19 282 ASN A CA 1
ATOM 2099 C C . ASN A 1 282 ? 27.341 3.173 0.529 1.00 40.19 282 ASN A C 1
ATOM 2101 O O . ASN A 1 282 ? 27.606 3.500 -0.632 1.00 40.19 282 ASN A O 1
ATOM 2105 N N . GLN A 1 283 ? 27.933 2.127 1.116 1.00 48.72 283 GLN A N 1
ATOM 2106 C CA . GLN A 1 283 ? 28.901 1.269 0.416 1.00 48.72 283 GLN A CA 1
ATOM 2107 C C . GLN A 1 283 ? 28.261 0.440 -0.714 1.00 48.72 283 GLN A C 1
ATOM 2109 O O . GLN A 1 283 ? 28.880 0.226 -1.754 1.00 48.72 283 GLN A O 1
ATOM 2114 N N . ALA A 1 284 ? 26.997 0.029 -0.570 1.00 45.91 284 ALA A N 1
ATOM 2115 C CA . ALA A 1 284 ? 26.296 -0.754 -1.591 1.00 45.91 284 ALA A CA 1
ATOM 2116 C C . ALA A 1 284 ? 25.816 0.078 -2.800 1.00 45.91 284 ALA A C 1
ATOM 2118 O O . ALA A 1 284 ? 25.564 -0.486 -3.863 1.00 45.91 284 ALA A O 1
ATOM 2119 N N . ILE A 1 285 ? 25.677 1.401 -2.653 1.00 45.44 285 ILE A N 1
ATOM 2120 C CA . ILE A 1 285 ? 25.195 2.303 -3.715 1.00 45.44 285 ILE A CA 1
ATOM 2121 C C . ILE A 1 285 ? 26.348 2.795 -4.605 1.00 45.44 285 ILE A C 1
ATOM 2123 O O . ILE A 1 285 ? 26.153 3.022 -5.796 1.00 45.44 285 ILE A O 1
ATOM 2127 N N . THR A 1 286 ? 27.562 2.910 -4.062 1.00 42.66 286 THR A N 1
ATOM 2128 C CA . THR A 1 286 ? 28.715 3.490 -4.775 1.00 42.66 286 THR A CA 1
ATOM 2129 C C . THR A 1 286 ? 29.591 2.472 -5.514 1.00 42.66 286 THR A C 1
ATOM 2131 O O . THR A 1 286 ? 30.370 2.864 -6.377 1.00 42.66 286 THR A O 1
ATOM 2134 N N . GLN A 1 287 ? 29.457 1.170 -5.243 1.00 43.34 287 GLN A N 1
ATOM 2135 C CA . GLN A 1 287 ? 30.388 0.149 -5.751 1.00 43.34 287 GLN A CA 1
ATOM 2136 C C . GLN A 1 287 ? 29.939 -0.718 -6.959 1.00 43.34 287 GLN A C 1
ATOM 2138 O O . GLN A 1 287 ? 30.826 -1.307 -7.575 1.00 43.34 287 GLN A O 1
ATOM 2143 N N . PRO A 1 288 ? 28.661 -0.828 -7.399 1.00 42.38 288 PRO A N 1
ATOM 2144 C CA . PR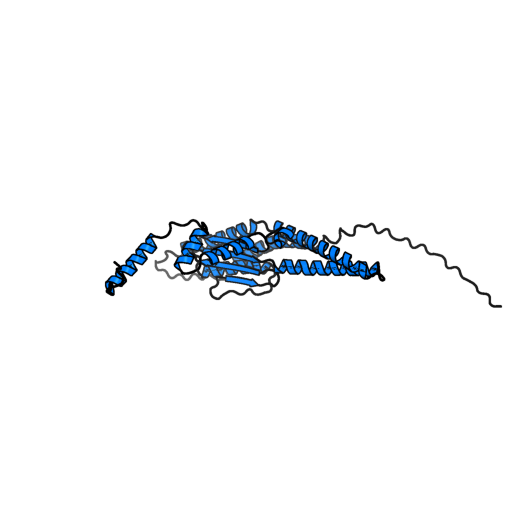O A 1 288 ? 28.335 -1.804 -8.450 1.00 42.38 288 PRO A CA 1
ATOM 2145 C C . PRO A 1 288 ? 28.694 -1.362 -9.883 1.00 42.38 288 PRO A C 1
ATOM 2147 O O . PRO A 1 288 ? 28.778 -2.209 -10.768 1.00 42.38 288 PRO A O 1
ATOM 2150 N N . TRP A 1 289 ? 28.948 -0.073 -10.139 1.00 39.31 289 TRP A N 1
ATOM 2151 C CA . TRP A 1 289 ? 29.221 0.424 -11.502 1.00 39.31 289 TRP A CA 1
ATOM 2152 C C . TRP A 1 289 ? 30.700 0.375 -11.909 1.00 39.31 289 TRP A C 1
ATOM 2154 O O . TRP A 1 289 ? 31.006 0.428 -13.097 1.00 39.31 289 TRP A O 1
ATOM 2164 N N . LEU A 1 290 ? 31.623 0.219 -10.955 1.00 40.16 290 LEU A N 1
ATOM 2165 C CA . LEU A 1 290 ? 33.064 0.197 -11.237 1.00 40.16 290 LEU A CA 1
ATOM 2166 C C . LEU A 1 290 ? 33.611 -1.194 -11.596 1.00 40.16 290 LEU A C 1
ATOM 2168 O O . LEU A 1 290 ? 34.727 -1.282 -12.095 1.00 40.16 290 LEU A O 1
ATOM 2172 N N . GLN A 1 291 ? 32.844 -2.276 -11.412 1.00 44.38 291 GLN A N 1
ATOM 2173 C CA . GLN A 1 291 ? 33.314 -3.635 -11.734 1.00 44.38 291 GLN A CA 1
ATOM 2174 C C . GLN A 1 291 ? 32.902 -4.157 -13.120 1.00 44.38 291 GLN A C 1
ATOM 2176 O O . GLN A 1 291 ? 33.466 -5.147 -13.577 1.00 44.38 291 GLN A O 1
ATOM 2181 N N . VAL A 1 292 ? 31.972 -3.504 -13.829 1.00 43.28 292 VAL A N 1
ATOM 2182 C CA . VAL A 1 292 ? 31.491 -3.996 -15.141 1.00 43.28 292 VAL A CA 1
ATOM 2183 C C . VAL A 1 292 ? 32.310 -3.454 -16.327 1.00 43.28 292 VAL A C 1
ATOM 2185 O O . VAL A 1 292 ? 32.234 -3.998 -17.423 1.00 43.28 292 VAL A O 1
ATOM 2188 N N . VAL A 1 293 ? 33.200 -2.476 -16.118 1.00 41.75 293 VAL A N 1
ATOM 2189 C CA . VAL A 1 293 ? 34.162 -2.012 -17.143 1.00 41.75 293 VAL A CA 1
ATOM 2190 C C . VAL A 1 293 ? 35.560 -2.566 -16.845 1.00 41.75 293 VAL A C 1
ATOM 2192 O O . VAL A 1 293 ? 36.542 -1.848 -16.706 1.00 41.75 293 VAL A O 1
ATOM 2195 N N . GLY A 1 294 ? 35.639 -3.888 -16.709 1.00 39.38 294 GLY A N 1
ATOM 2196 C CA . GLY A 1 294 ? 36.882 -4.650 -16.593 1.00 39.38 294 GLY A CA 1
ATOM 2197 C C . GLY A 1 294 ? 37.367 -5.192 -17.938 1.00 39.38 294 GLY A C 1
ATOM 2198 O O . GLY A 1 294 ? 37.776 -6.345 -18.013 1.00 39.38 294 GLY A O 1
ATOM 2199 N N . THR A 1 295 ? 37.295 -4.414 -19.021 1.00 40.31 295 THR A N 1
ATOM 2200 C CA . THR A 1 295 ? 38.002 -4.748 -20.266 1.00 40.31 295 THR A CA 1
ATOM 2201 C C . THR A 1 295 ? 39.372 -4.091 -20.242 1.00 40.31 295 THR A C 1
ATOM 2203 O O . THR A 1 295 ? 39.488 -2.869 -20.248 1.00 40.31 295 THR A O 1
ATOM 2206 N N . SER A 1 296 ? 40.405 -4.929 -20.204 1.00 42.66 296 SER A N 1
ATOM 220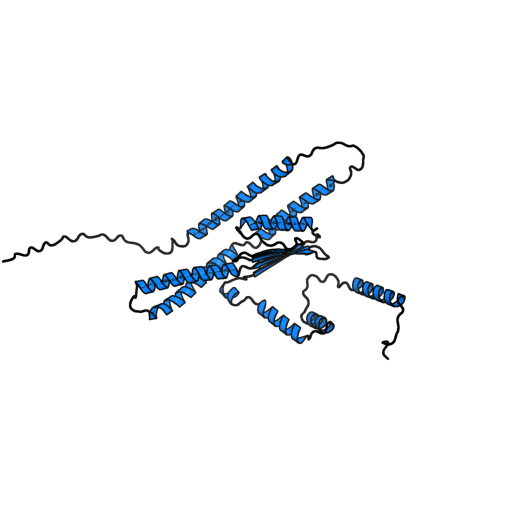7 C CA . SER A 1 296 ? 41.827 -4.601 -20.289 1.00 42.66 296 SER A CA 1
ATOM 2208 C C . SER A 1 296 ? 42.136 -3.430 -21.234 1.00 42.66 296 SER A C 1
ATOM 2210 O O . SER A 1 296 ? 42.211 -3.603 -22.453 1.00 42.66 296 SER A O 1
ATOM 2212 N N . PHE A 1 297 ? 42.381 -2.249 -20.672 1.00 36.66 297 PHE A N 1
ATOM 2213 C CA . PHE A 1 297 ? 42.950 -1.122 -21.401 1.00 36.66 297 PHE A CA 1
ATOM 2214 C C . PHE A 1 297 ? 44.466 -1.352 -21.499 1.00 36.66 297 PHE A C 1
ATOM 2216 O O . PHE A 1 297 ? 45.215 -1.094 -20.558 1.00 36.66 297 PHE A O 1
ATOM 2223 N N . ARG A 1 298 ? 44.934 -1.914 -22.622 1.00 42.59 298 ARG A N 1
ATOM 2224 C CA . ARG A 1 298 ? 46.366 -1.899 -22.953 1.00 42.59 298 ARG A CA 1
ATOM 2225 C C . ARG A 1 298 ? 46.751 -0.456 -23.304 1.00 42.59 298 ARG A C 1
ATOM 2227 O O . ARG A 1 298 ? 46.105 0.119 -24.178 1.00 42.59 298 ARG A O 1
ATOM 2234 N N . PRO A 1 299 ? 47.792 0.131 -22.692 1.00 41.97 299 PRO A N 1
ATOM 2235 C CA . PRO A 1 299 ? 48.263 1.445 -23.102 1.00 41.97 299 PRO A CA 1
ATOM 2236 C C . PRO A 1 299 ? 48.811 1.366 -24.533 1.00 41.97 299 PRO A C 1
ATOM 2238 O O . PRO A 1 299 ? 49.707 0.575 -24.836 1.00 41.97 299 PRO A O 1
ATOM 2241 N N . TYR A 1 300 ? 48.249 2.184 -25.422 1.00 43.75 300 TYR A N 1
ATOM 2242 C CA . TYR A 1 300 ? 48.772 2.404 -26.765 1.00 43.75 300 TYR A CA 1
ATOM 2243 C C . TYR A 1 300 ? 50.136 3.097 -26.643 1.00 43.75 300 TYR A C 1
ATOM 2245 O O . TYR A 1 300 ? 50.235 4.252 -26.233 1.00 43.75 300 TYR A O 1
ATOM 2253 N N . SER A 1 301 ? 51.203 2.379 -26.988 1.00 45.09 301 SER A N 1
ATOM 2254 C CA . SER A 1 301 ? 52.523 2.958 -27.227 1.00 45.09 301 SER A CA 1
ATOM 2255 C C . SER A 1 301 ? 52.448 3.807 -28.498 1.00 45.09 301 SER A C 1
ATOM 2257 O O . SER A 1 301 ? 52.292 3.287 -29.604 1.00 45.09 301 SER A O 1
ATOM 2259 N N . VAL A 1 302 ? 52.535 5.126 -28.337 1.00 52.50 302 VAL A N 1
ATOM 2260 C CA . VAL A 1 302 ? 52.678 6.074 -29.444 1.00 52.50 302 VAL A CA 1
ATOM 2261 C C . VAL A 1 302 ? 54.076 5.889 -30.040 1.00 52.50 302 VAL A C 1
ATOM 2263 O O . VAL A 1 302 ? 55.073 6.314 -29.459 1.00 52.50 302 VAL A O 1
ATOM 2266 N N . ARG A 1 303 ? 54.172 5.231 -31.201 1.00 47.03 303 ARG A N 1
ATOM 2267 C CA . ARG A 1 303 ? 55.387 5.277 -32.026 1.00 47.03 303 ARG A CA 1
ATOM 2268 C C . ARG A 1 303 ? 55.437 6.627 -32.731 1.00 47.03 303 ARG A C 1
ATOM 2270 O O . ARG A 1 303 ? 54.633 6.897 -33.621 1.00 47.03 303 ARG A O 1
ATOM 2277 N N . HIS A 1 304 ? 56.405 7.455 -32.354 1.00 50.16 304 HIS A N 1
ATOM 2278 C CA . HIS A 1 304 ? 56.789 8.625 -33.134 1.00 50.16 304 HIS A CA 1
ATOM 2279 C C . HIS A 1 304 ? 57.215 8.185 -34.540 1.00 50.16 304 HIS A C 1
ATOM 2281 O O . HIS A 1 304 ? 58.158 7.414 -34.709 1.00 50.16 304 HIS A O 1
ATOM 2287 N N . THR A 1 305 ? 56.498 8.674 -35.548 1.00 55.44 305 THR A N 1
ATOM 2288 C CA . THR A 1 305 ? 56.883 8.548 -36.957 1.00 55.44 305 THR A CA 1
ATOM 2289 C C . THR A 1 305 ? 57.767 9.754 -37.289 1.00 55.44 305 THR A C 1
ATOM 2291 O O . THR A 1 305 ? 57.327 10.879 -37.045 1.00 55.44 305 THR A O 1
ATOM 2294 N N . PRO A 1 306 ? 59.004 9.589 -37.791 1.00 56.38 306 PRO A N 1
ATOM 2295 C CA . PRO A 1 306 ? 59.841 10.728 -38.150 1.00 56.38 306 PRO A CA 1
ATOM 2296 C C . PRO A 1 306 ? 59.294 11.426 -39.401 1.00 56.38 306 PRO A C 1
ATOM 2298 O O . PRO A 1 306 ? 58.987 10.790 -40.411 1.00 56.38 306 PRO A O 1
ATOM 2301 N N . ALA A 1 307 ? 59.181 12.752 -39.319 1.00 49.06 307 ALA A N 1
ATOM 2302 C CA . ALA A 1 307 ? 58.767 13.620 -40.409 1.00 49.06 307 ALA A CA 1
ATOM 2303 C C . ALA A 1 307 ? 59.757 13.534 -41.586 1.00 49.06 307 ALA A C 1
ATOM 2305 O O . ALA A 1 307 ? 60.941 13.837 -41.442 1.00 49.06 307 ALA A O 1
ATOM 2306 N N . ARG A 1 308 ? 59.268 13.145 -42.771 1.00 50.84 308 ARG A N 1
ATOM 2307 C CA . ARG A 1 308 ? 59.983 13.339 -44.039 1.00 50.84 308 ARG A CA 1
ATOM 2308 C C . ARG A 1 308 ? 59.798 14.787 -44.488 1.00 50.84 308 ARG A C 1
ATOM 2310 O O . ARG A 1 308 ? 58.704 15.178 -44.885 1.00 50.84 308 ARG A O 1
ATOM 2317 N N . LEU A 1 309 ? 60.880 15.558 -44.444 1.00 58.66 309 LEU A N 1
ATOM 2318 C CA . LEU A 1 309 ? 61.006 16.847 -45.122 1.00 58.66 309 LEU A CA 1
ATOM 2319 C C . LEU A 1 309 ? 60.990 16.619 -46.640 1.00 58.66 309 LEU A C 1
ATOM 2321 O O . LEU A 1 309 ? 61.926 16.041 -47.191 1.00 58.66 309 LEU A O 1
ATOM 2325 N N . TYR A 1 310 ? 59.939 17.082 -47.316 1.00 54.81 310 TYR A N 1
ATOM 2326 C CA . TYR A 1 310 ? 59.969 17.295 -48.761 1.00 54.81 310 TYR A CA 1
ATOM 2327 C C . TYR A 1 310 ? 60.601 18.663 -49.036 1.00 54.81 310 TYR A C 1
ATOM 2329 O O . TYR A 1 310 ? 60.055 19.701 -48.673 1.00 54.81 310 TYR A O 1
ATOM 2337 N N . SER A 1 311 ? 61.782 18.637 -49.653 1.00 54.41 311 SER A N 1
ATOM 2338 C CA . SER A 1 311 ? 62.443 19.797 -50.247 1.00 54.41 311 SER A CA 1
ATOM 2339 C C . SER A 1 311 ? 61.928 19.955 -51.675 1.00 54.41 311 SER A C 1
ATOM 2341 O O . SER A 1 311 ? 62.235 19.137 -52.544 1.00 54.41 311 SER A O 1
ATOM 2343 N N . THR A 1 312 ? 61.114 20.980 -51.911 1.00 58.06 312 THR A N 1
ATOM 2344 C CA . THR A 1 312 ? 60.684 21.370 -53.255 1.00 58.06 312 THR A CA 1
ATOM 2345 C C . THR A 1 312 ? 61.686 22.388 -53.790 1.00 58.06 312 THR A C 1
ATOM 2347 O O . THR A 1 312 ? 61.698 23.540 -53.360 1.00 58.06 312 THR A O 1
ATOM 2350 N N . LYS A 1 313 ? 62.551 21.964 -54.719 1.00 54.25 313 LYS A N 1
ATOM 2351 C CA . LYS A 1 313 ? 63.322 22.878 -55.570 1.00 54.25 313 LYS A CA 1
ATOM 2352 C C . LYS A 1 313 ? 62.383 23.456 -56.627 1.00 54.25 313 LYS A C 1
ATOM 2354 O O . LYS A 1 313 ? 61.827 22.704 -57.422 1.00 54.25 313 LYS A O 1
ATOM 2359 N N . ILE A 1 314 ? 62.229 24.774 -56.618 1.00 55.47 314 ILE A N 1
ATOM 2360 C CA . ILE A 1 314 ? 61.655 25.544 -57.722 1.00 55.47 314 ILE A CA 1
ATOM 2361 C C . ILE A 1 314 ? 62.820 25.898 -58.655 1.00 55.47 314 ILE A C 1
ATOM 2363 O O . ILE A 1 314 ? 63.856 26.372 -58.180 1.00 55.47 314 ILE A O 1
ATOM 2367 N N . HIS A 1 315 ? 62.655 25.593 -59.941 1.00 62.91 315 HIS A N 1
ATOM 2368 C CA . HIS A 1 315 ? 63.487 26.067 -61.047 1.00 62.91 315 HIS A CA 1
ATOM 2369 C C . HIS A 1 315 ? 62.805 27.256 -61.715 1.00 62.91 315 HIS A C 1
ATOM 2371 O O . HIS A 1 315 ? 61.553 27.241 -61.764 1.00 62.91 315 HIS A O 1
#

Secondary structure (DSSP, 8-state):
---TTPPPPHHHHHHHHHHHHHHHHHT--TT--S-PPPHHHHHHHHHHTT--HHHHHHHHHHHHHHHS--HHHHHHTS-SEEEEEEEESS---HHHHHHHHHHHHHHHHTT---S-PEEPTTSSEEEEE-SS-EEEEEEEEETTEEEEEEEEE-HHHHHHHHHHHHHHHHHHHHHHHHHH-TT-GGGHHHHHHHHHHHHHHHHHHHHHHHHHTS-TTHHHHHHHHHHHHHHHHHHHHHTTSS---S---------THHHHHHHHHHHHHHHHHHHHHHHHHHHHHHSTTSSS-----------PPPP--------